Protein AF-A0A971MZY6-F1 (afdb_monomer_lite)

Radius of gyration: 30.43 Å; chains: 1; bounding box: 90×37×95 Å

Sequence (278 aa):
WLHTGDIGRMGRRNSISITGRSKSMIVLSSGKKVFPEELETLLKQGEYIKDSLVFGQETDSGDVIITAKLVLDEERIRERTGNHDGVLNEADISDELALMIDEINRSLPSFKGIRSYFYSFQDMIQTTTMKVRRGMEMDNLKVLYEQSKENWQALRGANIDKLTAAAEESQNSTEAKDNTSGLTAEGSDKKVAKPEKENSILENMRLKELKRARHRYYRELRVINRMRENIEKRRGLLAEDERNLEICEAVLKQRLNKIKQTIEVDGSASPKALLQEN

Structure (mmCIF, N/CA/C/O backbone):
data_AF-A0A971MZY6-F1
#
_entry.id   AF-A0A971MZY6-F1
#
loop_
_atom_site.group_PDB
_atom_site.id
_atom_site.type_symbol
_atom_site.label_atom_id
_atom_site.label_alt_id
_atom_site.label_comp_id
_atom_site.label_asym_id
_atom_site.label_entity_id
_atom_site.label_seq_id
_atom_site.pdbx_PDB_ins_code
_atom_site.Cartn_x
_atom_site.Cartn_y
_atom_site.Cartn_z
_atom_site.occupancy
_atom_site.B_iso_or_equiv
_atom_site.auth_seq_id
_atom_site.auth_comp_id
_atom_site.auth_asym_id
_atom_site.auth_atom_id
_atom_site.pdbx_PDB_model_num
ATOM 1 N N . TRP A 1 1 ? 33.640 5.840 9.637 1.00 76.38 1 TRP A N 1
ATOM 2 C CA . TRP A 1 1 ? 32.413 5.230 9.086 1.00 76.38 1 TRP A CA 1
ATOM 3 C C . TRP A 1 1 ? 31.207 6.018 9.570 1.00 76.38 1 TRP A C 1
ATOM 5 O O . TRP A 1 1 ? 31.156 6.317 10.755 1.00 76.38 1 TRP A O 1
ATOM 15 N N . LEU A 1 2 ? 30.280 6.377 8.675 1.00 86.50 2 LEU A N 1
ATOM 16 C CA . LEU A 1 2 ? 29.018 7.043 9.020 1.00 86.50 2 LEU A CA 1
ATOM 17 C C . LEU A 1 2 ? 27.884 6.014 8.978 1.00 86.50 2 LEU A C 1
ATOM 19 O O . LEU A 1 2 ? 27.645 5.402 7.940 1.00 86.50 2 LEU A O 1
ATOM 23 N N . HIS A 1 3 ? 27.188 5.821 10.095 1.00 87.38 3 HIS A N 1
ATOM 24 C CA . HIS A 1 3 ? 26.113 4.838 10.198 1.00 87.38 3 HIS A CA 1
ATOM 25 C C . HIS A 1 3 ? 24.760 5.470 9.826 1.00 87.38 3 HIS A C 1
ATOM 27 O O . HIS A 1 3 ? 24.034 5.953 10.694 1.00 87.38 3 HIS A O 1
ATOM 33 N N . THR A 1 4 ? 24.410 5.474 8.535 1.00 87.81 4 THR A N 1
ATOM 34 C CA . THR A 1 4 ? 23.187 6.143 8.036 1.00 87.81 4 THR A CA 1
ATOM 35 C C . THR A 1 4 ? 21.892 5.474 8.508 1.00 87.81 4 THR A C 1
ATOM 37 O O . THR A 1 4 ? 20.868 6.137 8.675 1.00 87.81 4 THR A O 1
ATOM 40 N N . GLY A 1 5 ? 21.943 4.164 8.777 1.00 86.75 5 GLY A N 1
ATOM 41 C CA . GLY A 1 5 ? 20.770 3.365 9.138 1.00 86.75 5 GLY A CA 1
ATOM 42 C C . GLY A 1 5 ? 19.865 3.020 7.951 1.00 86.75 5 GLY A C 1
ATOM 43 O O . GLY A 1 5 ? 18.772 2.496 8.168 1.00 86.75 5 GLY A O 1
ATOM 44 N N . ASP A 1 6 ? 20.306 3.289 6.722 1.00 89.31 6 ASP A N 1
ATOM 45 C CA . ASP A 1 6 ? 19.614 2.870 5.504 1.00 89.31 6 ASP A CA 1
ATOM 46 C C . ASP A 1 6 ? 20.043 1.449 5.125 1.00 89.31 6 ASP A C 1
ATOM 48 O O . ASP A 1 6 ? 21.216 1.082 5.220 1.00 89.31 6 ASP A O 1
ATOM 52 N N . ILE A 1 7 ? 19.082 0.633 4.705 1.00 86.25 7 ILE A N 1
ATOM 53 C CA . ILE A 1 7 ? 19.300 -0.753 4.302 1.00 86.25 7 ILE A CA 1
ATOM 54 C C . ILE A 1 7 ? 19.274 -0.802 2.784 1.00 86.25 7 ILE A C 1
ATOM 56 O O . ILE A 1 7 ? 18.261 -0.493 2.156 1.00 86.25 7 ILE A O 1
ATOM 60 N N . GLY A 1 8 ? 20.397 -1.196 2.195 1.00 85.94 8 GLY A N 1
ATOM 61 C CA . GLY A 1 8 ? 20.544 -1.346 0.757 1.00 85.94 8 GLY A CA 1
ATOM 62 C C . GLY A 1 8 ? 20.610 -2.807 0.333 1.00 85.94 8 GLY A C 1
ATOM 63 O O . GLY A 1 8 ? 21.127 -3.662 1.053 1.00 85.94 8 GLY A O 1
ATOM 64 N N . ARG A 1 9 ? 20.138 -3.083 -0.880 1.00 84.88 9 ARG A N 1
ATOM 65 C CA . ARG A 1 9 ? 20.404 -4.329 -1.591 1.00 84.88 9 ARG A CA 1
ATOM 66 C C . ARG A 1 9 ? 21.420 -4.064 -2.691 1.00 84.88 9 ARG A C 1
ATOM 68 O O . ARG A 1 9 ? 21.262 -3.137 -3.484 1.00 84.88 9 ARG A O 1
ATOM 75 N N . MET A 1 10 ? 22.440 -4.911 -2.758 1.00 90.38 10 MET A N 1
ATOM 76 C CA . MET A 1 10 ? 23.400 -4.895 -3.854 1.00 90.38 10 MET A CA 1
ATOM 77 C C . MET A 1 10 ? 22.830 -5.673 -5.043 1.00 90.38 10 MET A C 1
ATOM 79 O O . MET A 1 10 ? 22.473 -6.848 -4.928 1.00 90.38 10 MET A O 1
ATOM 83 N N . GLY A 1 11 ? 22.676 -4.974 -6.162 1.00 87.56 11 GLY A N 1
ATOM 84 C CA . GLY A 1 11 ? 22.184 -5.503 -7.426 1.00 87.56 11 GLY A CA 1
ATOM 85 C C . GLY A 1 11 ? 23.301 -6.032 -8.325 1.00 87.56 11 GLY A C 1
ATOM 86 O O . GLY A 1 11 ? 24.476 -6.087 -7.957 1.00 87.56 11 GLY A O 1
ATOM 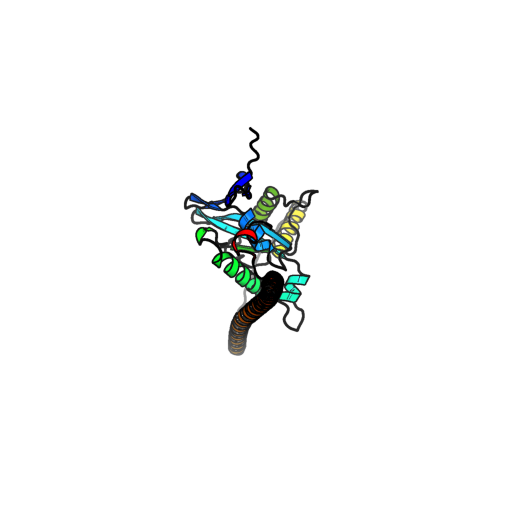87 N N . ARG A 1 12 ? 22.923 -6.417 -9.548 1.00 85.75 12 ARG A N 1
ATOM 88 C CA . ARG A 1 12 ? 23.885 -6.784 -10.596 1.00 85.75 12 ARG A CA 1
ATOM 89 C C . ARG A 1 12 ? 24.636 -5.521 -11.041 1.00 85.75 12 ARG A C 1
ATOM 91 O O . ARG A 1 12 ? 24.028 -4.465 -11.133 1.00 85.75 12 ARG A O 1
ATOM 98 N N . ARG A 1 13 ? 25.934 -5.638 -11.351 1.00 87.12 13 ARG A N 1
ATOM 99 C CA . ARG A 1 13 ? 26.820 -4.513 -11.741 1.00 87.12 13 ARG A CA 1
ATOM 100 C C . ARG A 1 13 ? 27.096 -3.481 -10.630 1.00 87.12 13 ARG A C 1
ATOM 102 O O . ARG A 1 13 ? 27.240 -2.302 -10.923 1.00 87.12 13 ARG A O 1
ATOM 109 N N . ASN A 1 14 ? 27.191 -3.912 -9.369 1.00 87.88 14 ASN A N 1
ATOM 110 C CA . ASN A 1 14 ? 27.537 -3.050 -8.223 1.00 87.88 14 ASN A CA 1
ATOM 111 C C . ASN A 1 14 ? 26.596 -1.846 -8.013 1.00 87.88 14 ASN A C 1
ATOM 113 O O . ASN A 1 14 ? 26.972 -0.864 -7.377 1.00 87.88 14 ASN A O 1
ATOM 117 N N . SER A 1 15 ? 25.357 -1.916 -8.509 1.00 88.56 15 SER A N 1
ATOM 118 C CA . SER A 1 15 ? 24.332 -0.918 -8.203 1.00 88.56 15 SER A CA 1
ATOM 119 C C . SER A 1 15 ? 23.770 -1.160 -6.802 1.00 88.56 15 SER A C 1
ATOM 121 O O . SER A 1 15 ? 23.372 -2.284 -6.487 1.00 88.56 15 SER A O 1
ATOM 123 N N . ILE A 1 16 ? 23.685 -0.120 -5.977 1.00 88.12 16 ILE A N 1
ATOM 124 C CA . ILE A 1 16 ? 23.056 -0.191 -4.654 1.00 88.12 16 ILE A CA 1
ATOM 125 C C . ILE A 1 16 ? 21.666 0.432 -4.748 1.00 88.12 16 ILE A C 1
ATOM 127 O O . ILE A 1 16 ? 21.521 1.573 -5.180 1.00 88.12 16 ILE A O 1
ATOM 131 N N . SER A 1 17 ? 20.649 -0.309 -4.316 1.00 84.50 17 SER A N 1
ATOM 132 C CA . SER A 1 17 ? 19.280 0.196 -4.191 1.00 84.50 17 SER A CA 1
ATOM 133 C C . SER A 1 17 ? 18.898 0.256 -2.721 1.00 84.50 17 SER A C 1
ATOM 135 O O . SER A 1 17 ? 19.055 -0.734 -2.007 1.00 84.50 17 SER A O 1
ATOM 137 N N . ILE A 1 18 ? 18.398 1.402 -2.261 1.00 85.88 18 ILE A N 1
ATOM 138 C CA . ILE A 1 18 ? 17.887 1.559 -0.896 1.00 85.88 18 ILE A CA 1
ATOM 139 C C . ILE A 1 18 ? 16.533 0.849 -0.812 1.00 85.88 18 ILE A C 1
ATOM 141 O O . ILE A 1 18 ? 15.663 1.064 -1.648 1.00 85.88 18 ILE A O 1
ATOM 145 N N . THR A 1 19 ? 16.381 -0.019 0.183 1.00 81.69 19 THR A N 1
ATOM 146 C CA . THR A 1 19 ? 15.199 -0.879 0.380 1.00 81.69 19 THR A CA 1
ATOM 147 C C . THR A 1 19 ? 14.365 -0.506 1.602 1.00 81.69 19 THR A C 1
ATOM 149 O O . THR A 1 19 ? 13.214 -0.911 1.690 1.00 81.69 19 THR A O 1
ATOM 152 N N . GLY A 1 20 ? 14.921 0.269 2.534 1.00 84.06 20 GLY A N 1
ATOM 153 C CA . GLY A 1 20 ? 14.199 0.746 3.711 1.00 84.06 20 GLY A CA 1
ATOM 154 C C . GLY A 1 20 ? 15.142 1.260 4.791 1.00 84.06 20 GLY A C 1
ATOM 155 O O . GLY A 1 20 ? 16.362 1.295 4.600 1.00 84.06 20 GLY A O 1
ATOM 156 N N . ARG A 1 21 ? 14.588 1.649 5.940 1.00 86.44 21 ARG A N 1
ATOM 157 C CA . ARG A 1 21 ? 15.361 2.119 7.099 1.00 86.44 21 ARG A CA 1
ATOM 158 C C . ARG A 1 21 ? 15.360 1.073 8.208 1.00 86.44 21 ARG A C 1
ATOM 160 O O . ARG A 1 21 ? 14.325 0.499 8.534 1.00 86.44 21 ARG A O 1
ATOM 167 N N . SER A 1 22 ? 16.500 0.863 8.864 1.00 84.94 22 SER A N 1
ATOM 168 C CA . SER A 1 22 ? 16.629 -0.158 9.917 1.00 84.94 22 SER A CA 1
ATOM 169 C C . SER A 1 22 ? 15.664 0.037 11.089 1.00 84.94 22 SER A C 1
ATOM 171 O O . SER A 1 22 ? 15.191 -0.942 11.655 1.00 84.94 22 SER A O 1
ATOM 173 N N . LYS A 1 23 ? 15.332 1.292 11.416 1.00 86.25 23 LYS A N 1
ATOM 174 C CA . LYS A 1 23 ? 14.371 1.652 12.473 1.00 86.25 23 LYS A CA 1
ATOM 175 C C . LYS A 1 23 ? 12.905 1.398 12.106 1.00 86.25 23 LYS A C 1
ATOM 177 O O . LYS A 1 23 ? 12.075 1.365 13.003 1.00 86.25 23 LYS A O 1
ATOM 182 N N . SER A 1 24 ? 12.592 1.273 10.820 1.00 87.38 24 SER A N 1
ATOM 183 C CA . SER A 1 24 ? 11.222 1.114 10.314 1.00 87.38 24 SER A CA 1
ATOM 184 C C . SER A 1 24 ? 10.889 -0.339 9.974 1.00 87.38 24 SER A C 1
ATOM 186 O O . SER A 1 24 ? 9.756 -0.653 9.640 1.00 87.38 24 SER A O 1
ATOM 188 N N . MET A 1 25 ? 11.866 -1.238 10.067 1.00 92.19 25 MET A N 1
ATOM 189 C CA . MET A 1 25 ? 11.707 -2.654 9.766 1.00 92.19 25 MET A CA 1
ATOM 190 C C . MET A 1 25 ? 10.699 -3.332 10.705 1.00 92.19 25 MET A C 1
ATOM 192 O O . MET A 1 25 ? 10.837 -3.276 11.925 1.00 92.19 25 MET A O 1
ATOM 196 N N . ILE A 1 26 ? 9.750 -4.057 10.121 1.00 94.38 26 ILE A N 1
ATOM 197 C CA . ILE A 1 26 ? 8.806 -4.918 10.831 1.00 94.38 26 ILE A CA 1
ATOM 198 C C . ILE A 1 26 ? 9.441 -6.301 10.992 1.00 94.38 26 ILE A C 1
ATOM 200 O O . ILE A 1 26 ? 9.936 -6.889 10.023 1.00 94.38 26 ILE A O 1
ATOM 204 N N . VAL A 1 27 ? 9.406 -6.834 12.211 1.00 94.06 27 VAL A N 1
ATOM 205 C CA . VAL A 1 27 ? 9.802 -8.214 12.506 1.00 94.06 27 VAL A CA 1
ATOM 206 C C . VAL A 1 27 ? 8.536 -9.016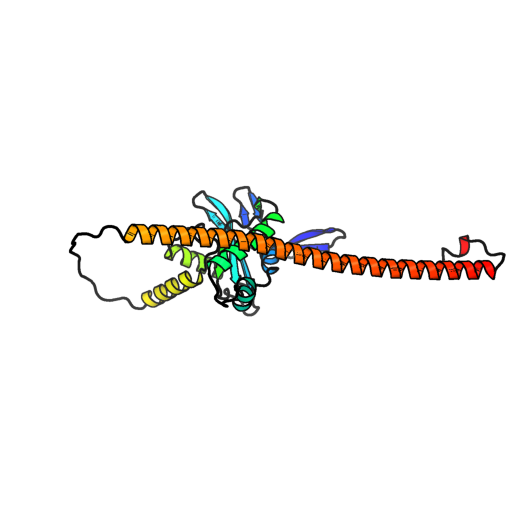 12.763 1.00 94.06 27 VAL A C 1
ATOM 208 O O . VAL A 1 27 ? 7.803 -8.739 13.705 1.00 94.06 27 VAL A O 1
ATOM 211 N N . LEU A 1 28 ? 8.263 -9.987 11.895 1.00 94.44 28 LEU A N 1
ATOM 212 C CA . LEU A 1 28 ? 7.134 -10.898 12.064 1.00 94.44 28 LEU A CA 1
ATOM 213 C C . LEU A 1 28 ? 7.432 -11.898 13.182 1.00 94.44 28 LEU A C 1
ATOM 215 O O . LEU A 1 28 ? 8.598 -12.221 13.417 1.00 94.44 28 LEU A O 1
ATOM 219 N N . SER A 1 29 ? 6.398 -12.496 13.775 1.00 91.69 29 SER A N 1
ATOM 220 C CA . SER A 1 29 ? 6.546 -13.540 14.806 1.00 91.69 29 SER A CA 1
ATOM 221 C C . SER A 1 29 ? 7.344 -14.758 14.319 1.00 91.69 29 SER A C 1
ATOM 223 O O . SER A 1 29 ? 7.986 -15.450 15.099 1.00 91.69 29 SER A O 1
ATOM 225 N N . SER A 1 30 ? 7.420 -14.967 12.999 1.00 89.56 30 SER A N 1
ATOM 226 C CA . SER A 1 30 ? 8.288 -15.974 12.376 1.00 89.56 30 SER A CA 1
ATOM 227 C C . SER A 1 30 ? 9.779 -15.581 12.299 1.00 89.56 30 SER A C 1
ATOM 229 O O . SER A 1 30 ? 10.546 -16.264 11.621 1.00 89.56 30 SER A O 1
ATOM 231 N N . GLY A 1 31 ? 10.181 -14.419 12.825 1.00 91.56 31 GLY A N 1
ATOM 232 C CA . GLY A 1 31 ? 11.527 -13.839 12.704 1.00 91.56 31 GLY A CA 1
ATOM 233 C C . GLY A 1 31 ? 11.865 -13.243 11.329 1.00 91.56 31 GLY A C 1
ATOM 234 O O . GLY A 1 31 ? 12.987 -12.782 11.104 1.00 91.56 31 GLY A O 1
ATOM 235 N N . LYS A 1 32 ? 10.916 -13.242 10.383 1.00 93.31 32 LYS A N 1
ATOM 236 C CA . LYS A 1 32 ? 11.121 -12.668 9.045 1.00 93.31 32 LYS A CA 1
ATOM 237 C C . LYS A 1 32 ? 11.024 -11.147 9.096 1.00 93.31 32 LYS A C 1
ATOM 239 O O . LYS A 1 32 ? 10.219 -10.589 9.834 1.00 93.31 32 LYS A O 1
ATOM 244 N N . LYS A 1 33 ? 11.840 -10.491 8.273 1.00 93.06 33 LYS A N 1
ATOM 245 C CA . LYS A 1 33 ? 11.946 -9.032 8.200 1.00 93.06 33 LYS A CA 1
ATOM 246 C C . LYS A 1 33 ? 11.169 -8.502 7.005 1.00 93.06 33 LYS A C 1
ATOM 248 O O . LYS A 1 33 ? 11.310 -9.022 5.894 1.00 93.06 33 LYS A O 1
ATOM 253 N N . VAL A 1 34 ? 10.383 -7.462 7.239 1.00 94.06 34 VAL A N 1
ATOM 254 C CA . VAL A 1 34 ? 9.598 -6.764 6.221 1.00 94.06 34 VAL A CA 1
ATOM 255 C C . VAL A 1 34 ? 9.921 -5.279 6.309 1.00 94.06 34 VAL A C 1
ATOM 257 O O . VAL A 1 34 ? 9.955 -4.714 7.399 1.00 94.06 34 VAL A O 1
ATOM 260 N N . PHE A 1 35 ? 10.194 -4.658 5.166 1.00 94.06 35 PHE A N 1
ATOM 261 C CA . PHE A 1 35 ? 10.494 -3.232 5.076 1.00 94.06 35 PHE A CA 1
ATOM 262 C C . PHE A 1 35 ? 9.246 -2.509 4.562 1.00 94.06 35 PHE A C 1
ATOM 264 O O . PHE A 1 35 ? 8.851 -2.763 3.421 1.00 94.06 35 PHE A O 1
ATOM 271 N N . PRO A 1 36 ? 8.595 -1.665 5.382 1.00 94.19 36 PRO A N 1
ATOM 272 C CA . PRO A 1 36 ? 7.404 -0.922 4.980 1.00 94.19 36 PRO A CA 1
ATOM 273 C C . PRO A 1 36 ? 7.577 -0.144 3.685 1.00 94.19 36 PRO A C 1
ATOM 275 O O . PRO A 1 36 ? 6.689 -0.164 2.844 1.00 94.19 36 PRO A O 1
ATOM 278 N N . GLU A 1 37 ? 8.739 0.477 3.489 1.00 91.88 37 GLU A N 1
ATOM 279 C CA . GLU A 1 37 ? 8.996 1.369 2.360 1.00 91.88 37 GLU A CA 1
ATOM 280 C C . GLU A 1 37 ? 8.899 0.647 1.004 1.00 91.88 37 GLU A C 1
ATOM 282 O O . GLU A 1 37 ? 8.475 1.235 0.009 1.00 91.88 37 GLU A O 1
ATOM 287 N N . GLU A 1 38 ? 9.240 -0.646 0.962 1.00 91.62 38 GLU A N 1
ATOM 288 C CA . GLU A 1 38 ? 9.068 -1.496 -0.223 1.00 91.62 38 GLU A CA 1
ATOM 289 C C . GLU A 1 38 ? 7.580 -1.663 -0.566 1.00 91.62 38 GLU A C 1
ATOM 291 O O . GLU A 1 38 ? 7.192 -1.541 -1.726 1.00 91.62 38 GLU A O 1
ATOM 296 N N . LEU A 1 39 ? 6.741 -1.895 0.446 1.00 94.75 39 LEU A N 1
ATOM 297 C CA . LEU A 1 39 ? 5.298 -2.067 0.286 1.00 94.75 39 LEU A CA 1
ATOM 298 C C . LEU A 1 39 ? 4.600 -0.737 -0.025 1.00 94.75 39 LEU A C 1
ATOM 300 O O . LEU A 1 39 ? 3.761 -0.692 -0.918 1.00 94.75 39 LEU A O 1
ATOM 304 N N . GLU A 1 40 ? 4.990 0.349 0.643 1.00 95.06 40 GLU A N 1
ATOM 305 C CA . GLU A 1 40 ? 4.505 1.712 0.378 1.00 95.06 40 GLU A CA 1
ATOM 306 C C . GLU A 1 40 ? 4.793 2.134 -1.069 1.00 95.06 40 GLU A C 1
ATOM 308 O O . GLU A 1 40 ? 3.937 2.717 -1.734 1.00 95.06 40 GLU A O 1
ATOM 313 N N . THR A 1 41 ? 5.971 1.782 -1.597 1.00 92.75 41 THR A N 1
ATOM 314 C CA . THR A 1 41 ? 6.329 2.055 -2.998 1.00 92.75 41 THR A CA 1
ATOM 315 C C . THR A 1 41 ? 5.416 1.310 -3.971 1.00 92.75 41 THR A C 1
ATOM 317 O O . THR A 1 41 ? 5.003 1.890 -4.972 1.00 92.75 41 THR A O 1
ATOM 320 N N . LEU A 1 42 ? 5.076 0.048 -3.683 1.00 93.56 42 LEU A N 1
ATOM 321 C CA . LEU A 1 42 ? 4.145 -0.736 -4.502 1.00 93.56 42 LEU A CA 1
ATOM 322 C C . LEU A 1 42 ? 2.717 -0.188 -4.418 1.00 93.56 42 LEU A C 1
ATOM 324 O O . LEU A 1 42 ? 2.051 -0.061 -5.439 1.00 93.56 42 LEU A O 1
ATOM 328 N N . LEU A 1 43 ? 2.261 0.192 -3.223 1.00 95.31 43 LEU A N 1
ATOM 329 C CA . LEU A 1 43 ? 0.949 0.812 -3.022 1.00 95.31 43 LEU A CA 1
ATOM 330 C C . LEU A 1 43 ? 0.825 2.130 -3.792 1.00 95.31 43 LEU A C 1
ATOM 332 O O . LEU A 1 43 ? -0.195 2.379 -4.428 1.00 95.31 43 LEU A O 1
ATOM 336 N N . LYS A 1 44 ? 1.885 2.944 -3.802 1.00 92.81 44 LYS A N 1
ATOM 337 C CA . LYS A 1 44 ? 1.925 4.241 -4.495 1.00 92.81 44 LYS A CA 1
ATOM 338 C C . LYS A 1 44 ? 1.910 4.137 -6.026 1.00 92.81 44 LYS A C 1
ATOM 340 O O . LYS A 1 44 ? 1.748 5.147 -6.699 1.00 92.81 44 LYS A O 1
ATOM 345 N N . GLN A 1 45 ? 2.050 2.935 -6.592 1.00 90.50 45 GLN A N 1
ATOM 346 C CA . GLN A 1 45 ? 1.799 2.699 -8.021 1.00 90.50 45 GLN A CA 1
ATOM 347 C C . GLN A 1 45 ? 0.301 2.723 -8.359 1.00 90.50 45 GLN A C 1
ATOM 349 O O . GLN A 1 45 ? -0.064 2.817 -9.529 1.00 90.50 45 GLN A O 1
ATOM 354 N N . GLY A 1 46 ? -0.567 2.634 -7.349 1.00 88.62 46 GLY A N 1
ATOM 355 C CA . GLY A 1 46 ? -1.997 2.831 -7.494 1.00 88.62 46 GLY A CA 1
ATOM 356 C C . GLY A 1 46 ? -2.347 4.265 -7.862 1.00 88.62 46 GLY A C 1
ATOM 357 O O . GLY A 1 46 ? -2.066 5.175 -7.093 1.00 88.62 46 GLY A O 1
ATOM 358 N N . GLU A 1 47 ? -3.023 4.459 -8.992 1.00 88.31 47 GLU A N 1
ATOM 359 C CA . GLU A 1 47 ? -3.344 5.793 -9.530 1.00 88.31 47 GLU A CA 1
ATOM 360 C C . GLU A 1 47 ? -4.142 6.670 -8.554 1.00 88.31 47 GLU A C 1
ATOM 362 O O . GLU A 1 47 ? -3.977 7.884 -8.535 1.00 88.31 47 GLU A O 1
ATOM 367 N N . TYR A 1 48 ? -4.979 6.059 -7.716 1.00 92.25 48 TYR A N 1
ATOM 368 C CA . TYR A 1 48 ? -5.825 6.742 -6.737 1.00 92.25 48 TYR A CA 1
ATOM 369 C C . TYR A 1 48 ? -5.234 6.773 -5.313 1.00 92.25 48 TYR A C 1
ATOM 371 O O . TYR A 1 48 ? -5.903 7.233 -4.389 1.00 92.25 48 TYR A O 1
ATOM 379 N N . ILE A 1 49 ? -4.010 6.274 -5.104 1.00 95.06 49 ILE A N 1
ATOM 380 C CA . ILE A 1 49 ? -3.324 6.309 -3.803 1.00 95.06 49 ILE A CA 1
ATOM 381 C C . ILE A 1 49 ? -2.489 7.588 -3.722 1.00 95.06 49 ILE A C 1
ATOM 383 O O . ILE A 1 49 ? -1.470 7.721 -4.400 1.00 95.06 49 ILE A O 1
ATOM 387 N N . LYS A 1 50 ? -2.894 8.523 -2.860 1.00 93.81 50 LYS A N 1
ATOM 388 C CA . LYS A 1 50 ? -2.153 9.765 -2.606 1.00 93.81 50 LYS A CA 1
ATOM 389 C C . LYS A 1 50 ? -0.914 9.493 -1.756 1.00 93.81 50 LYS A C 1
ATOM 391 O O . LYS A 1 50 ? 0.202 9.847 -2.138 1.00 93.81 50 LYS A O 1
ATOM 396 N N . ASP A 1 51 ? -1.105 8.798 -0.639 1.00 94.12 51 ASP A N 1
ATOM 397 C CA . ASP A 1 51 ? -0.036 8.339 0.243 1.00 94.12 51 ASP A CA 1
ATOM 398 C C . ASP A 1 51 ? -0.410 7.024 0.936 1.00 94.12 51 ASP A C 1
ATOM 400 O O . ASP A 1 51 ? -1.567 6.605 0.963 1.00 94.12 51 ASP A O 1
ATOM 404 N N . SER A 1 52 ? 0.590 6.348 1.500 1.00 95.94 52 SER A N 1
ATOM 405 C CA . SER A 1 52 ? 0.389 5.130 2.282 1.00 95.94 52 SER A CA 1
ATOM 406 C C . SER A 1 52 ? 1.353 5.064 3.460 1.00 95.94 52 SER A C 1
ATOM 408 O O . SER A 1 52 ? 2.455 5.613 3.404 1.00 95.94 52 SER A O 1
ATOM 410 N N . LEU A 1 53 ? 0.920 4.398 4.527 1.00 95.44 53 LEU A N 1
ATOM 411 C CA . LEU A 1 53 ? 1.739 4.066 5.686 1.00 95.44 53 LEU A CA 1
ATOM 412 C C . LEU A 1 53 ? 1.579 2.582 5.986 1.00 95.44 53 LEU A C 1
ATOM 414 O O . LEU A 1 53 ? 0.470 2.122 6.268 1.00 95.44 53 LEU A O 1
ATOM 418 N N . VAL A 1 54 ? 2.685 1.846 5.951 1.00 96.06 54 VAL A N 1
ATOM 419 C CA . VAL A 1 54 ? 2.703 0.411 6.247 1.00 96.06 54 VAL A CA 1
ATOM 420 C C . VAL A 1 54 ? 3.361 0.163 7.600 1.00 96.06 54 VAL A C 1
ATOM 422 O O . VAL A 1 54 ? 4.408 0.723 7.922 1.00 96.06 54 VAL A O 1
ATOM 425 N N . PHE A 1 55 ? 2.749 -0.693 8.411 1.00 94.31 55 PHE A N 1
ATOM 426 C CA . PHE A 1 55 ? 3.212 -0.985 9.763 1.00 94.31 55 PHE A CA 1
ATOM 427 C C . PHE A 1 55 ? 2.869 -2.413 10.193 1.00 94.31 55 PHE A C 1
ATOM 429 O O . PHE A 1 55 ? 2.031 -3.092 9.595 1.00 94.31 55 PHE A O 1
ATOM 436 N N . GLY A 1 56 ? 3.577 -2.891 11.216 1.00 93.88 56 GLY A N 1
ATOM 437 C CA . GLY A 1 56 ? 3.287 -4.163 11.865 1.00 93.88 56 GLY A CA 1
ATOM 438 C C . GLY A 1 56 ? 2.259 -3.946 12.964 1.00 93.88 56 GLY A C 1
ATOM 439 O O . GLY A 1 56 ? 2.469 -3.096 13.825 1.00 93.88 56 GLY A O 1
ATOM 440 N N . GLN A 1 57 ? 1.173 -4.709 12.928 1.00 90.81 57 GLN A N 1
ATOM 441 C CA . GLN A 1 57 ? 0.139 -4.703 13.955 1.00 90.81 57 GLN A CA 1
ATOM 442 C C . GLN A 1 57 ? 0.180 -6.026 14.712 1.00 90.81 57 GLN A C 1
ATOM 444 O O . GLN A 1 57 ? 0.127 -7.092 14.096 1.00 90.81 57 GLN A O 1
ATOM 449 N N . GLU A 1 58 ? 0.261 -5.954 16.036 1.00 89.56 58 GLU A N 1
ATOM 450 C CA . GLU A 1 58 ? 0.099 -7.126 16.889 1.00 89.56 58 GLU A CA 1
ATOM 451 C C . GLU A 1 58 ? -1.376 -7.528 16.948 1.00 89.56 58 GLU A C 1
ATOM 453 O O . GLU A 1 58 ? -2.279 -6.694 17.060 1.00 89.56 58 GLU A O 1
ATOM 458 N N . THR A 1 59 ? -1.606 -8.826 16.817 1.00 86.50 59 THR A N 1
ATOM 459 C CA . THR A 1 59 ? -2.910 -9.471 16.936 1.00 86.50 59 THR A CA 1
ATOM 460 C C . THR A 1 59 ? -3.121 -9.957 18.368 1.00 86.50 59 THR A C 1
ATOM 462 O O . THR A 1 59 ? -2.152 -10.191 19.087 1.00 86.50 59 THR A O 1
ATOM 465 N N . ASP A 1 60 ? -4.368 -10.230 18.756 1.00 83.81 60 ASP A N 1
ATOM 466 C CA . ASP A 1 60 ? -4.690 -10.798 20.079 1.00 83.81 60 ASP A CA 1
ATOM 467 C C . ASP A 1 60 ? -3.980 -12.141 20.344 1.00 83.81 60 ASP A C 1
ATOM 469 O O . ASP A 1 60 ? -3.802 -12.552 21.487 1.00 83.81 60 ASP A O 1
ATOM 473 N N . SER A 1 61 ? -3.559 -12.836 19.282 1.00 83.62 61 SER A N 1
ATOM 474 C CA . SER A 1 61 ? -2.807 -14.096 19.352 1.00 83.62 61 SER A CA 1
ATOM 475 C C . SER A 1 61 ? -1.293 -13.904 19.530 1.00 83.62 61 SER A C 1
ATOM 477 O O . SER A 1 61 ? -0.564 -14.889 19.592 1.00 83.62 61 SER A O 1
ATOM 479 N N . GLY A 1 62 ? -0.799 -12.661 19.586 1.00 84.81 62 GLY A N 1
ATOM 480 C CA . GLY A 1 62 ? 0.632 -12.336 19.646 1.00 84.81 62 GLY A CA 1
ATOM 481 C C . GLY A 1 62 ? 1.355 -12.414 18.294 1.00 84.81 62 GLY A C 1
ATOM 482 O O . GLY A 1 62 ? 2.572 -12.235 18.219 1.00 84.81 62 GLY A O 1
ATOM 483 N N . ASP A 1 63 ? 0.626 -12.673 17.205 1.00 89.75 63 ASP A N 1
ATOM 484 C CA . ASP A 1 63 ? 1.181 -12.581 15.856 1.00 89.75 63 ASP A CA 1
ATOM 485 C C . ASP A 1 63 ? 1.327 -11.124 15.414 1.00 89.75 63 ASP A C 1
ATOM 487 O O . ASP A 1 63 ? 0.484 -10.294 15.742 1.00 89.75 63 ASP A O 1
ATOM 491 N N . VAL A 1 64 ? 2.357 -10.818 14.623 1.00 92.75 64 VAL A N 1
ATOM 492 C CA . VAL A 1 64 ? 2.505 -9.524 13.939 1.00 92.75 64 VAL A CA 1
ATOM 493 C C . VAL A 1 64 ? 2.084 -9.674 12.484 1.00 92.75 64 VAL A C 1
ATOM 495 O O . VAL A 1 64 ? 2.678 -10.453 11.732 1.00 92.75 64 VAL A O 1
ATOM 498 N N . ILE A 1 65 ? 1.093 -8.895 12.063 1.00 92.81 65 ILE A N 1
ATOM 499 C CA . ILE A 1 65 ? 0.600 -8.862 10.685 1.00 92.81 65 ILE A CA 1
ATOM 500 C C . ILE A 1 65 ? 0.861 -7.504 10.036 1.00 92.81 65 ILE A C 1
ATOM 502 O O . ILE A 1 65 ? 0.946 -6.471 10.696 1.00 92.81 65 ILE A O 1
ATOM 506 N N . ILE A 1 66 ? 0.988 -7.505 8.713 1.00 95.62 66 ILE A N 1
ATOM 507 C CA . ILE A 1 66 ? 1.263 -6.292 7.943 1.00 95.62 66 ILE A CA 1
ATOM 508 C C . ILE A 1 66 ? -0.051 -5.558 7.684 1.00 95.62 66 ILE A C 1
ATOM 510 O O . ILE A 1 66 ? -0.970 -6.127 7.080 1.00 95.62 66 ILE A O 1
ATOM 514 N N . THR A 1 67 ? -0.100 -4.298 8.110 1.00 94.75 67 THR A N 1
ATOM 515 C CA . THR A 1 67 ? -1.258 -3.410 7.991 1.00 94.75 67 THR A CA 1
ATOM 516 C C . THR A 1 67 ? -0.899 -2.152 7.208 1.00 94.75 67 THR A C 1
ATOM 518 O O . THR A 1 67 ? 0.216 -1.645 7.339 1.00 94.75 67 THR A O 1
ATOM 521 N N . ALA A 1 68 ? -1.828 -1.650 6.393 1.00 96.00 68 ALA A N 1
ATOM 522 C CA . ALA A 1 68 ? -1.646 -0.421 5.622 1.00 96.00 68 ALA A CA 1
ATOM 523 C C . ALA A 1 68 ? -2.756 0.611 5.889 1.00 96.00 68 ALA A C 1
ATOM 525 O O . ALA A 1 68 ? -3.937 0.309 5.723 1.00 96.00 68 ALA A O 1
ATOM 526 N N . LYS A 1 69 ? -2.372 1.848 6.222 1.00 95.19 69 LYS A N 1
ATOM 527 C CA . LYS A 1 69 ? -3.239 3.028 6.089 1.00 95.19 69 LYS A CA 1
ATOM 528 C C . LYS A 1 69 ? -3.054 3.601 4.688 1.00 95.19 69 LYS A C 1
ATOM 530 O O . LYS A 1 69 ? -1.920 3.862 4.285 1.00 95.19 69 LYS A O 1
ATOM 535 N N . LEU A 1 70 ? -4.148 3.815 3.968 1.00 96.50 70 LEU A N 1
ATOM 536 C CA . LEU A 1 70 ? -4.145 4.400 2.628 1.00 96.50 70 LEU A CA 1
ATOM 537 C C . LEU A 1 70 ? -4.818 5.772 2.653 1.00 96.50 70 LEU A C 1
ATOM 539 O O . LEU A 1 70 ? -5.919 5.906 3.179 1.00 96.50 70 LEU A O 1
ATOM 543 N N . VAL A 1 71 ? -4.173 6.775 2.066 1.00 96.06 71 VAL A N 1
ATOM 544 C CA . VAL A 1 71 ? -4.803 8.064 1.769 1.00 96.06 71 VAL A CA 1
ATOM 545 C C . VAL A 1 71 ? -5.218 8.039 0.309 1.00 96.06 71 VAL A C 1
ATOM 547 O O . VAL A 1 71 ? -4.369 7.850 -0.567 1.00 96.06 71 VAL A O 1
ATOM 550 N N . LEU A 1 72 ? -6.513 8.181 0.044 1.00 95.00 72 LEU A N 1
ATOM 551 C CA . LEU A 1 72 ? -7.052 8.135 -1.313 1.00 95.00 72 LEU A CA 1
ATOM 552 C C . LEU A 1 72 ? -7.234 9.538 -1.877 1.00 95.00 72 LEU A C 1
ATOM 554 O O . LEU A 1 72 ? -7.622 10.465 -1.171 1.00 95.00 72 LEU A O 1
ATOM 558 N N . ASP A 1 73 ? -7.004 9.663 -3.177 1.00 93.69 73 ASP A N 1
ATOM 559 C CA . ASP A 1 73 ? -7.469 10.808 -3.947 1.00 93.69 73 ASP A CA 1
ATOM 560 C C . ASP A 1 73 ? -8.947 10.587 -4.303 1.00 93.69 73 ASP A C 1
ATOM 562 O O . ASP A 1 73 ? -9.285 9.648 -5.032 1.00 93.69 73 ASP A O 1
ATOM 566 N N . GLU A 1 74 ? -9.828 11.416 -3.735 1.00 90.00 74 GLU A N 1
ATOM 567 C CA . GLU A 1 74 ? -11.280 11.270 -3.864 1.00 90.00 74 GLU A CA 1
ATOM 568 C C . GLU A 1 74 ? -11.756 11.377 -5.320 1.00 90.00 74 GLU A C 1
ATOM 570 O O . GLU A 1 74 ? -12.653 10.641 -5.737 1.00 90.00 74 GLU A O 1
ATOM 575 N N . GLU A 1 75 ? -11.142 12.255 -6.112 1.00 87.75 75 GLU A N 1
ATOM 576 C CA . GLU A 1 75 ? -11.497 12.451 -7.516 1.00 87.75 75 GLU A CA 1
ATOM 577 C C . GLU A 1 75 ? -11.095 11.222 -8.336 1.00 87.75 75 GLU A C 1
ATOM 579 O O . GLU A 1 75 ? -11.931 10.620 -9.015 1.00 87.75 75 GLU A O 1
ATOM 584 N N . ARG A 1 76 ? -9.854 10.749 -8.177 1.00 89.12 76 ARG A N 1
ATOM 585 C CA . ARG A 1 76 ? -9.363 9.580 -8.925 1.00 89.12 76 ARG A CA 1
ATOM 586 C C . ARG A 1 76 ? -10.072 8.286 -8.553 1.00 89.12 76 ARG A C 1
ATOM 588 O O . ARG A 1 76 ? -10.361 7.468 -9.428 1.00 89.12 76 ARG A O 1
ATOM 595 N N . ILE A 1 77 ? -10.368 8.062 -7.269 1.00 88.19 77 ILE A N 1
ATOM 596 C CA . ILE A 1 77 ? -11.120 6.862 -6.881 1.00 88.19 77 ILE A CA 1
ATOM 597 C C . ILE A 1 77 ? -12.564 6.935 -7.389 1.00 88.19 77 ILE A C 1
ATOM 599 O O . ILE A 1 77 ? -13.135 5.897 -7.726 1.00 88.19 77 ILE A O 1
ATOM 603 N N . ARG A 1 78 ? -13.145 8.136 -7.520 1.00 85.50 78 ARG A N 1
ATOM 604 C CA . ARG A 1 78 ? -14.472 8.339 -8.117 1.00 85.50 78 ARG A CA 1
ATOM 605 C C . ARG A 1 78 ? -14.482 8.031 -9.600 1.00 85.50 78 ARG A C 1
ATOM 607 O O . ARG A 1 78 ? -15.378 7.327 -10.040 1.00 85.50 78 ARG A O 1
ATOM 614 N N . GLU A 1 79 ? -13.481 8.469 -10.351 1.00 83.25 79 GLU A N 1
ATOM 615 C CA . GLU A 1 79 ? -13.335 8.096 -11.764 1.00 83.25 79 GLU A CA 1
ATOM 616 C C . GLU A 1 79 ? -13.159 6.581 -11.939 1.00 83.25 79 GLU A C 1
ATOM 618 O O . GLU A 1 79 ? -13.687 5.985 -12.877 1.00 83.25 79 GLU A O 1
ATOM 623 N N . ARG A 1 80 ? -12.451 5.938 -11.003 1.00 80.12 80 ARG A N 1
ATOM 624 C CA . ARG A 1 80 ? -12.170 4.498 -11.041 1.00 80.12 80 ARG A CA 1
ATOM 625 C C . ARG A 1 80 ? -13.367 3.624 -10.662 1.00 80.12 80 ARG A C 1
ATOM 627 O O . ARG A 1 80 ? -13.559 2.562 -11.252 1.00 80.12 80 ARG A O 1
ATOM 634 N N . THR A 1 81 ? -14.110 4.018 -9.628 1.00 76.00 81 THR A N 1
ATOM 635 C CA . THR A 1 81 ? -15.178 3.205 -9.006 1.00 76.00 81 THR A CA 1
ATOM 636 C C . THR A 1 81 ? -16.583 3.685 -9.342 1.00 76.00 81 THR A C 1
ATOM 638 O O . THR A 1 81 ? -17.538 2.919 -9.201 1.00 76.00 81 THR A O 1
ATOM 641 N N . GLY A 1 82 ? -16.719 4.931 -9.792 1.00 64.69 82 GLY A N 1
ATOM 642 C CA . GLY A 1 82 ? -17.980 5.550 -10.153 1.00 64.69 82 GLY A CA 1
ATOM 643 C C . GLY A 1 82 ? -18.628 4.810 -11.310 1.00 64.69 82 GLY A C 1
ATOM 644 O O . GLY A 1 82 ? -18.278 4.991 -12.473 1.00 64.69 82 GLY A O 1
ATOM 645 N N . ASN A 1 83 ? -19.626 3.989 -10.989 1.00 55.38 83 ASN A N 1
ATOM 646 C CA . ASN A 1 83 ? -20.646 3.620 -11.961 1.00 55.38 83 ASN A CA 1
ATOM 647 C C . ASN A 1 83 ? -21.383 4.892 -12.425 1.00 55.38 83 ASN A C 1
ATOM 649 O O . ASN A 1 83 ? -21.316 5.922 -11.755 1.00 55.38 83 ASN A O 1
ATOM 653 N N . HIS A 1 84 ? -22.093 4.786 -13.553 1.00 46.78 84 HIS A N 1
ATOM 654 C CA . HIS A 1 84 ? -22.763 5.833 -14.352 1.00 46.78 84 HIS A CA 1
ATOM 655 C C . HIS A 1 84 ? -23.498 6.991 -13.628 1.00 46.78 84 HIS A C 1
ATOM 657 O O . HIS A 1 84 ? -23.837 7.974 -14.282 1.00 46.78 84 HIS A O 1
ATOM 663 N N . ASP A 1 85 ? -23.700 6.917 -12.313 1.00 55.28 85 ASP A N 1
ATOM 664 C CA . ASP A 1 85 ? -24.449 7.870 -11.492 1.00 55.28 85 ASP A CA 1
ATOM 665 C C . ASP A 1 85 ? -23.538 8.856 -10.719 1.00 55.28 85 ASP A C 1
ATOM 667 O O . ASP A 1 85 ? -24.033 9.777 -10.072 1.00 55.28 85 ASP A O 1
ATOM 671 N N . GLY A 1 86 ? -22.209 8.671 -10.747 1.00 57.47 86 GLY A N 1
ATOM 672 C CA . GLY A 1 86 ? -21.229 9.600 -10.153 1.00 57.47 86 GLY A CA 1
ATOM 673 C C . GLY A 1 86 ? -21.112 9.571 -8.620 1.00 57.47 86 GLY A C 1
ATOM 674 O O . GLY A 1 86 ? -20.384 10.382 -8.046 1.00 57.47 86 GLY A O 1
ATOM 675 N N . VAL A 1 87 ? -21.800 8.644 -7.946 1.00 62.41 87 VAL A N 1
ATOM 676 C CA . VAL A 1 87 ? -21.797 8.520 -6.479 1.00 62.41 87 VAL A CA 1
ATOM 677 C C . VAL A 1 87 ? -20.685 7.579 -6.011 1.00 62.41 87 VAL A C 1
ATOM 679 O O . VAL A 1 87 ? -20.629 6.419 -6.420 1.00 62.41 87 VAL A O 1
ATOM 682 N N . LEU A 1 88 ? -19.836 8.061 -5.101 1.00 71.38 88 LEU A N 1
ATOM 683 C CA . LEU A 1 88 ? -18.868 7.234 -4.379 1.00 71.38 88 LEU A CA 1
ATOM 684 C C . LEU A 1 88 ? -19.575 6.365 -3.341 1.00 71.38 88 LEU A C 1
ATOM 686 O O . LEU A 1 88 ? -20.279 6.864 -2.465 1.00 71.38 88 LEU A O 1
ATOM 690 N N . ASN A 1 89 ? -19.349 5.058 -3.416 1.00 82.50 89 ASN A N 1
ATOM 691 C CA . ASN A 1 89 ? -19.878 4.093 -2.464 1.00 82.50 89 ASN A CA 1
ATOM 692 C C . ASN A 1 89 ? -18.724 3.356 -1.779 1.00 82.50 89 ASN A C 1
ATOM 694 O O . ASN A 1 89 ? -17.848 2.802 -2.442 1.00 82.50 89 ASN A O 1
ATOM 698 N N . GLU A 1 90 ? -18.756 3.302 -0.447 1.00 85.50 90 GLU A N 1
ATOM 699 C CA . GLU A 1 90 ? -17.713 2.673 0.374 1.00 85.50 90 GLU A CA 1
ATOM 700 C C . GLU A 1 90 ? -17.490 1.200 0.023 1.00 85.50 90 GLU A C 1
ATOM 702 O O . GLU A 1 90 ? -16.355 0.733 0.086 1.00 85.50 90 GLU A O 1
ATOM 707 N N . ALA A 1 91 ? -18.539 0.479 -0.391 1.00 83.75 91 ALA A N 1
ATOM 708 C CA . ALA A 1 91 ? -18.397 -0.906 -0.835 1.00 83.75 91 ALA A CA 1
ATOM 709 C C . ALA A 1 91 ? -17.528 -0.998 -2.099 1.00 83.75 91 ALA A C 1
ATOM 711 O O . ALA A 1 91 ? -16.556 -1.744 -2.122 1.00 83.75 91 ALA A O 1
ATOM 712 N N . ASP A 1 92 ? -17.814 -0.176 -3.113 1.00 84.31 92 ASP A N 1
ATOM 713 C CA . ASP A 1 92 ? -17.085 -0.209 -4.382 1.00 84.31 92 ASP A CA 1
ATOM 714 C C . ASP A 1 92 ? -15.608 0.192 -4.204 1.00 84.31 92 ASP A C 1
ATOM 716 O O . ASP A 1 92 ? -14.732 -0.415 -4.831 1.00 84.31 92 ASP A O 1
ATOM 720 N N . ILE A 1 93 ? -15.327 1.135 -3.291 1.00 89.25 93 ILE A N 1
ATOM 721 C CA . ILE A 1 93 ? -13.965 1.490 -2.857 1.00 89.25 93 ILE A CA 1
ATOM 722 C C . ILE A 1 93 ? -13.293 0.297 -2.175 1.00 89.25 93 ILE A C 1
ATOM 724 O O . ILE A 1 93 ? -12.188 -0.084 -2.555 1.00 89.25 93 ILE A O 1
ATOM 728 N N . SER A 1 94 ? -13.956 -0.314 -1.189 1.00 89.69 94 SER A N 1
ATOM 729 C CA . SER A 1 94 ? -13.427 -1.464 -0.446 1.00 89.69 94 SER A CA 1
ATOM 730 C C . SER A 1 94 ? -13.026 -2.607 -1.381 1.00 89.69 94 SER A C 1
ATOM 732 O O . SER A 1 94 ? -11.950 -3.194 -1.237 1.00 89.69 94 SER A O 1
ATOM 734 N N . ASP A 1 95 ? -13.848 -2.865 -2.397 1.00 86.00 95 ASP A N 1
ATOM 735 C CA . ASP A 1 95 ? -13.606 -3.909 -3.384 1.00 86.00 95 ASP A CA 1
ATOM 736 C C . ASP A 1 95 ? -12.482 -3.555 -4.370 1.00 86.00 95 ASP A C 1
ATOM 738 O O . ASP A 1 95 ? -11.693 -4.429 -4.738 1.00 86.00 95 ASP A O 1
ATOM 742 N N . GLU A 1 96 ? -12.361 -2.288 -4.783 1.00 87.50 96 GLU A N 1
ATOM 743 C CA . GLU A 1 96 ? -11.232 -1.830 -5.611 1.00 87.50 96 GLU A CA 1
ATOM 744 C C . GLU A 1 96 ? -9.906 -1.930 -4.840 1.00 87.50 96 GLU A C 1
ATOM 746 O O . GLU A 1 96 ? -8.918 -2.459 -5.359 1.00 87.50 96 GLU A O 1
ATOM 751 N N . LEU A 1 97 ? -9.900 -1.524 -3.567 1.00 91.88 97 LEU A N 1
ATOM 752 C CA . LEU A 1 97 ? -8.754 -1.698 -2.675 1.00 91.88 97 LEU A CA 1
ATOM 753 C C . LEU A 1 97 ? -8.409 -3.176 -2.483 1.00 91.88 97 LEU A C 1
ATOM 755 O O . LEU A 1 97 ? -7.239 -3.542 -2.565 1.00 91.88 97 LEU A O 1
ATOM 759 N N . ALA A 1 98 ? -9.405 -4.043 -2.284 1.00 90.69 98 ALA A N 1
ATOM 760 C CA . ALA A 1 98 ? -9.182 -5.480 -2.154 1.00 90.69 98 ALA A CA 1
ATOM 761 C C . ALA A 1 98 ? -8.507 -6.068 -3.401 1.00 90.69 98 ALA A C 1
ATOM 763 O O . ALA A 1 98 ? -7.542 -6.821 -3.279 1.00 90.69 98 ALA A O 1
ATOM 764 N N . LEU A 1 99 ? -8.971 -5.693 -4.598 1.00 89.31 99 LEU A N 1
ATOM 765 C CA . LEU A 1 99 ? -8.378 -6.133 -5.864 1.00 89.31 99 LEU A CA 1
ATOM 766 C C . LEU A 1 99 ? -6.926 -5.667 -6.021 1.00 89.31 99 LEU A C 1
ATOM 768 O O . LEU A 1 99 ? -6.073 -6.459 -6.424 1.00 89.31 99 LEU A O 1
ATOM 772 N N . MET A 1 100 ? -6.643 -4.402 -5.706 1.00 91.88 100 MET A N 1
ATOM 773 C CA . MET A 1 100 ? -5.285 -3.853 -5.730 1.00 91.88 100 MET A CA 1
ATOM 774 C C . MET A 1 100 ? -4.360 -4.591 -4.756 1.00 91.88 100 MET A C 1
ATOM 776 O O . MET A 1 100 ? -3.279 -5.033 -5.144 1.00 91.88 100 MET A O 1
ATOM 780 N N . ILE A 1 101 ? -4.782 -4.747 -3.500 1.00 94.19 101 ILE A N 1
ATOM 781 C CA . ILE A 1 101 ? -3.982 -5.406 -2.462 1.00 94.19 101 ILE A CA 1
ATOM 782 C C . ILE A 1 101 ? -3.737 -6.876 -2.814 1.00 94.19 101 ILE A C 1
ATOM 784 O O . ILE A 1 101 ? -2.622 -7.367 -2.639 1.00 94.19 101 ILE A O 1
ATOM 788 N N . ASP A 1 102 ? -4.734 -7.577 -3.357 1.00 91.88 102 ASP A N 1
ATOM 789 C CA . ASP A 1 102 ? -4.580 -8.959 -3.814 1.00 91.88 102 ASP A CA 1
ATOM 790 C C . ASP A 1 102 ? -3.548 -9.074 -4.951 1.00 91.88 102 ASP A C 1
ATOM 792 O O . ASP A 1 102 ? -2.758 -10.020 -4.968 1.00 91.88 102 ASP A O 1
ATOM 796 N N . GLU A 1 103 ? -3.514 -8.123 -5.889 1.00 89.88 103 GLU A N 1
ATOM 797 C CA . GLU A 1 103 ? -2.517 -8.098 -6.967 1.00 89.88 103 GLU A CA 1
ATOM 798 C C . GLU A 1 103 ? -1.102 -7.850 -6.433 1.00 89.88 103 GLU A C 1
ATOM 800 O O . GLU A 1 103 ? -0.180 -8.605 -6.758 1.00 89.88 103 GLU A O 1
ATOM 805 N N . ILE A 1 104 ? -0.941 -6.865 -5.544 1.00 93.00 104 ILE A N 1
ATOM 806 C CA . ILE A 1 104 ? 0.335 -6.592 -4.872 1.00 93.00 104 ILE A CA 1
ATOM 807 C C . ILE A 1 104 ? 0.801 -7.840 -4.116 1.00 93.00 104 ILE A C 1
ATOM 809 O O . ILE A 1 104 ? 1.931 -8.295 -4.303 1.00 93.00 104 ILE A O 1
ATOM 813 N N . ASN A 1 105 ? -0.083 -8.462 -3.335 1.00 94.00 105 ASN A N 1
ATOM 814 C CA . ASN A 1 105 ? 0.230 -9.654 -2.552 1.00 94.00 105 ASN A CA 1
ATOM 815 C C . ASN A 1 105 ? 0.634 -10.857 -3.418 1.00 94.00 105 ASN A C 1
ATOM 817 O O . ASN A 1 105 ? 1.465 -11.651 -2.981 1.00 94.00 105 ASN A O 1
ATOM 821 N N . ARG A 1 106 ? 0.100 -10.997 -4.640 1.00 92.25 106 ARG A N 1
ATOM 822 C CA . ARG A 1 106 ? 0.511 -12.049 -5.592 1.00 92.25 106 ARG A CA 1
ATOM 823 C C . ARG A 1 106 ? 1.928 -11.850 -6.126 1.00 92.25 106 ARG A C 1
ATOM 825 O O . ARG A 1 106 ? 2.581 -12.833 -6.464 1.00 92.25 106 ARG A O 1
ATOM 832 N N . SER A 1 107 ? 2.398 -10.605 -6.207 1.00 89.38 107 SER A N 1
ATOM 833 C CA . SER A 1 107 ? 3.767 -10.287 -6.641 1.00 89.38 107 SER A CA 1
ATOM 834 C C . SER A 1 107 ? 4.818 -10.495 -5.542 1.00 89.38 107 SER A C 1
ATOM 836 O O . SER A 1 107 ? 6.018 -10.523 -5.818 1.00 89.38 107 SER A O 1
ATOM 838 N N . LEU A 1 108 ? 4.376 -10.658 -4.292 1.00 91.44 108 LEU A N 1
ATOM 839 C CA . LEU A 1 108 ? 5.228 -10.702 -3.113 1.00 91.44 108 LEU A CA 1
ATOM 840 C C . LEU A 1 108 ? 5.343 -12.119 -2.534 1.00 91.44 108 LEU A C 1
ATOM 842 O O . LEU A 1 108 ? 4.428 -12.935 -2.648 1.00 91.44 108 LEU A O 1
ATOM 846 N N . PRO A 1 109 ? 6.441 -12.426 -1.820 1.00 93.12 109 PRO A N 1
ATOM 847 C CA . PRO A 1 109 ? 6.485 -13.599 -0.960 1.00 93.12 109 PRO A CA 1
ATOM 848 C C . PRO A 1 109 ? 5.336 -13.585 0.057 1.00 93.12 109 PRO A C 1
ATOM 850 O O . PRO A 1 109 ? 5.035 -12.547 0.644 1.00 93.12 109 PRO A O 1
ATOM 853 N N . SER A 1 110 ? 4.762 -14.753 0.352 1.00 93.19 110 SER A N 1
ATOM 854 C CA . SER A 1 110 ? 3.552 -14.898 1.186 1.00 93.19 110 SER A CA 1
ATOM 855 C C . SER A 1 110 ? 3.607 -14.228 2.566 1.00 93.19 110 SER A C 1
ATOM 857 O O . SER A 1 110 ? 2.574 -13.827 3.104 1.00 93.19 110 SER A O 1
ATOM 859 N N . PHE A 1 111 ? 4.804 -14.100 3.144 1.00 92.75 111 PHE A N 1
ATOM 860 C CA . PHE A 1 111 ? 5.024 -13.462 4.442 1.00 92.75 111 PHE A CA 1
ATOM 861 C C . PHE A 1 111 ? 5.041 -11.928 4.381 1.00 92.75 111 PHE A C 1
ATOM 863 O O . PHE A 1 111 ? 4.866 -11.297 5.412 1.00 92.75 111 PHE A O 1
ATOM 870 N N . LYS A 1 112 ? 5.258 -11.325 3.204 1.00 94.50 112 LYS A N 1
ATOM 871 C CA . LYS A 1 112 ? 5.208 -9.866 2.998 1.00 94.50 112 LYS A CA 1
ATOM 872 C C . LYS A 1 112 ? 3.801 -9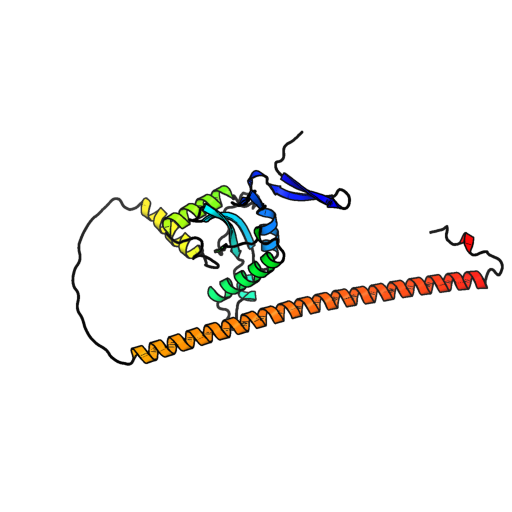.359 2.664 1.00 94.50 112 LYS A C 1
ATOM 874 O O . LYS A 1 112 ? 3.624 -8.162 2.474 1.00 94.50 112 LYS A O 1
ATOM 879 N N . GLY A 1 113 ? 2.823 -10.257 2.545 1.00 95.06 113 GLY A N 1
ATOM 880 C CA . GLY A 1 113 ? 1.478 -9.888 2.127 1.00 95.06 113 GLY A CA 1
ATOM 881 C C . GLY A 1 113 ? 0.776 -8.995 3.150 1.00 95.06 113 GLY A C 1
ATOM 882 O O . GLY A 1 113 ? 0.745 -9.320 4.337 1.00 95.06 113 GLY A O 1
ATOM 883 N N . ILE A 1 114 ? 0.172 -7.909 2.674 1.00 95.62 114 ILE A N 1
ATOM 884 C CA . ILE A 1 114 ? -0.653 -6.992 3.463 1.00 95.62 114 ILE A CA 1
ATOM 885 C C . ILE A 1 114 ? -1.937 -7.733 3.852 1.00 95.62 114 ILE A C 1
ATOM 887 O O . ILE A 1 114 ? -2.684 -8.191 2.981 1.00 95.62 114 ILE A O 1
ATOM 891 N N . ARG A 1 115 ? -2.168 -7.908 5.158 1.00 92.38 115 ARG A N 1
ATOM 892 C CA . ARG A 1 115 ? -3.284 -8.704 5.705 1.00 92.38 115 ARG A CA 1
ATOM 893 C C . ARG A 1 115 ? -4.450 -7.847 6.175 1.00 92.38 115 ARG A C 1
ATOM 895 O O . ARG A 1 115 ? -5.590 -8.291 6.053 1.00 92.38 115 ARG A O 1
ATOM 902 N N . SER A 1 116 ? -4.168 -6.641 6.657 1.00 92.44 116 SER A N 1
ATOM 903 C CA . SER A 1 116 ? -5.178 -5.633 6.977 1.00 92.44 116 SER A CA 1
ATOM 904 C C . SER A 1 116 ? -4.866 -4.323 6.270 1.00 92.44 116 SER A C 1
ATOM 906 O O . SER A 1 116 ? -3.716 -4.026 5.949 1.00 92.44 116 SER A O 1
ATOM 908 N N . TYR A 1 117 ? -5.901 -3.552 5.982 1.00 94.44 117 TYR A N 1
ATOM 909 C CA . TYR A 1 117 ? -5.777 -2.222 5.412 1.00 94.44 117 TYR A CA 1
ATOM 910 C C . TYR A 1 117 ? -7.057 -1.441 5.650 1.00 94.44 117 TYR A C 1
ATOM 912 O O . TYR A 1 117 ? -8.133 -2.022 5.749 1.00 94.44 117 TYR A O 1
ATOM 920 N N . PHE A 1 118 ? -6.945 -0.129 5.682 1.00 93.81 118 PHE A N 1
ATOM 921 C CA . PHE A 1 118 ? -8.063 0.798 5.799 1.00 93.81 118 PHE A CA 1
ATOM 922 C C . PHE A 1 118 ? -7.685 2.096 5.095 1.00 93.81 118 PHE A C 1
ATOM 924 O O . PHE A 1 118 ? -6.509 2.317 4.779 1.00 93.81 118 PHE A O 1
ATOM 931 N N . TYR A 1 119 ? -8.671 2.938 4.813 1.00 94.62 119 TYR A N 1
ATOM 932 C CA . TYR A 1 119 ? -8.439 4.145 4.035 1.00 94.62 119 TYR A CA 1
ATOM 933 C C . TYR A 1 119 ? -9.044 5.391 4.666 1.00 94.62 119 TYR A C 1
ATOM 935 O O . TYR A 1 119 ? -9.921 5.314 5.521 1.00 94.62 119 TYR A O 1
ATOM 943 N N . SER A 1 120 ? -8.532 6.530 4.228 1.00 94.25 120 SER A N 1
ATOM 944 C CA . SER A 1 120 ? -8.909 7.874 4.644 1.00 94.25 120 SER A CA 1
ATOM 945 C C . SER A 1 120 ? -8.805 8.799 3.433 1.00 94.25 120 SER A C 1
ATOM 947 O O . SER A 1 120 ? -7.978 8.563 2.547 1.00 94.25 120 SER A O 1
ATOM 949 N N . PHE A 1 121 ? -9.626 9.840 3.377 1.00 93.06 121 PHE A N 1
ATOM 950 C CA . PHE A 1 121 ? -9.447 10.943 2.426 1.00 93.06 121 PHE A CA 1
ATOM 951 C C . PHE A 1 121 ? -8.619 12.089 3.017 1.00 93.06 121 PHE A C 1
ATOM 953 O O . PHE A 1 121 ? -8.236 13.015 2.304 1.00 93.06 121 PHE A O 1
ATOM 960 N N . GLN A 1 122 ? -8.326 12.027 4.317 1.00 91.56 122 GLN A N 1
ATOM 961 C CA . GLN A 1 122 ? -7.526 13.019 5.018 1.00 91.56 122 GLN A CA 1
ATOM 962 C C . GLN A 1 122 ? -6.031 12.726 4.877 1.00 91.56 122 GLN A C 1
ATOM 964 O O . GLN A 1 122 ? -5.576 11.580 4.944 1.00 91.56 122 GLN A O 1
ATOM 969 N N . ASP A 1 123 ? -5.252 13.794 4.726 1.00 91.31 123 ASP A N 1
ATOM 970 C CA . ASP A 1 123 ? -3.801 13.699 4.653 1.00 91.31 123 ASP A CA 1
ATOM 971 C C . ASP A 1 123 ? -3.195 13.268 5.992 1.00 91.31 123 ASP A C 1
ATOM 973 O O . ASP A 1 123 ? -3.659 13.639 7.069 1.00 91.31 123 ASP A O 1
ATOM 977 N N . MET A 1 124 ? -2.118 12.484 5.922 1.00 92.56 124 MET A N 1
ATOM 978 C CA . MET A 1 124 ? -1.345 12.115 7.109 1.00 92.56 124 MET A CA 1
ATOM 979 C C . MET A 1 124 ? -0.556 13.308 7.648 1.00 92.56 124 MET A C 1
ATOM 981 O O . MET A 1 124 ? -0.223 14.242 6.916 1.00 92.56 124 MET A O 1
ATOM 985 N N . ILE A 1 125 ? -0.151 13.237 8.916 1.00 89.12 125 ILE A N 1
ATOM 986 C CA . ILE A 1 125 ? 0.708 14.258 9.516 1.00 89.12 125 ILE A CA 1
ATOM 987 C C . ILE A 1 125 ? 2.055 14.273 8.791 1.00 89.12 125 ILE A C 1
ATOM 989 O O . ILE A 1 125 ? 2.812 13.298 8.819 1.00 89.12 125 ILE A O 1
ATOM 993 N N . GLN A 1 126 ? 2.398 15.409 8.187 1.00 88.81 126 GLN A N 1
ATOM 994 C CA . GLN A 1 126 ? 3.636 15.595 7.431 1.00 88.81 126 GLN A CA 1
ATOM 995 C C . GLN A 1 126 ? 4.565 16.642 8.067 1.00 88.81 126 GLN A C 1
ATOM 997 O O . GLN A 1 126 ? 4.170 17.476 8.882 1.00 88.81 126 GLN A O 1
ATOM 1002 N N . THR A 1 127 ? 5.854 16.573 7.732 1.00 85.56 127 THR A N 1
ATOM 1003 C CA . THR A 1 127 ? 6.837 17.628 8.023 1.00 85.56 127 THR A CA 1
ATOM 1004 C C . THR A 1 127 ? 6.709 18.788 7.031 1.00 85.56 127 THR A C 1
ATOM 1006 O O . THR A 1 127 ? 6.078 18.659 5.988 1.00 85.56 127 THR A O 1
ATOM 1009 N N . THR A 1 128 ? 7.431 19.889 7.269 1.00 81.81 128 THR A N 1
ATOM 1010 C CA . THR A 1 128 ? 7.601 20.987 6.290 1.00 81.81 128 THR A CA 1
ATOM 1011 C C . THR A 1 128 ? 8.199 20.540 4.948 1.00 81.81 128 THR A C 1
ATOM 1013 O O . THR A 1 128 ? 8.124 21.261 3.963 1.00 81.81 128 THR A O 1
ATOM 1016 N N . THR A 1 129 ? 8.794 19.345 4.902 1.00 82.56 129 THR A N 1
ATOM 1017 C CA . THR A 1 129 ? 9.324 18.696 3.693 1.00 82.56 129 THR A CA 1
ATOM 1018 C C . THR A 1 129 ? 8.365 17.653 3.105 1.00 82.56 129 THR A C 1
ATOM 1020 O O . THR A 1 129 ? 8.802 16.807 2.327 1.00 82.56 129 THR A O 1
ATOM 1023 N N . MET A 1 130 ? 7.084 17.677 3.495 1.00 83.31 130 MET A N 1
ATOM 1024 C CA . MET A 1 130 ? 6.022 16.747 3.077 1.00 83.31 130 MET A CA 1
ATOM 1025 C C . MET A 1 130 ? 6.309 15.267 3.384 1.00 83.31 130 MET A C 1
ATOM 1027 O O . MET A 1 130 ? 5.749 14.361 2.771 1.00 83.31 130 MET A O 1
ATOM 1031 N N . LYS A 1 131 ? 7.202 14.979 4.341 1.00 82.38 131 LYS A N 1
ATOM 1032 C CA . LYS A 1 131 ? 7.480 13.601 4.771 1.00 82.38 131 LYS A CA 1
ATOM 1033 C C . LYS A 1 131 ? 6.526 13.213 5.886 1.00 82.38 131 LYS A C 1
ATOM 1035 O O . LYS A 1 131 ? 6.442 13.918 6.888 1.00 82.38 131 LYS A O 1
ATOM 1040 N N . VAL A 1 132 ? 5.886 12.056 5.755 1.00 87.44 132 VAL A N 1
ATOM 1041 C CA . VAL A 1 132 ? 4.995 11.510 6.786 1.00 87.44 132 VAL A CA 1
ATOM 1042 C C . VAL A 1 132 ? 5.741 11.336 8.115 1.00 87.44 132 VAL A C 1
ATOM 1044 O O . VAL A 1 132 ? 6.791 10.683 8.194 1.00 87.44 132 VAL A O 1
ATOM 1047 N N . ARG A 1 133 ? 5.183 11.901 9.189 1.00 89.19 133 ARG A N 1
ATOM 1048 C CA . ARG A 1 133 ? 5.659 11.765 10.570 1.00 89.19 133 ARG A CA 1
ATOM 1049 C C . ARG A 1 133 ? 5.118 10.475 11.181 1.00 89.19 133 ARG A C 1
ATOM 1051 O O . ARG A 1 133 ? 4.285 10.497 12.077 1.00 89.19 133 ARG A O 1
ATOM 1058 N N . ARG A 1 134 ? 5.675 9.351 10.724 1.00 90.81 134 ARG A N 1
ATOM 1059 C CA . ARG A 1 134 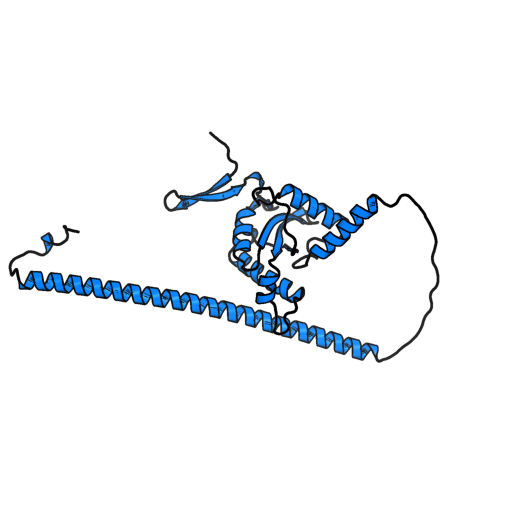? 5.302 7.972 11.097 1.00 90.81 134 ARG A CA 1
ATOM 1060 C C . ARG A 1 134 ? 4.948 7.782 12.573 1.00 90.81 134 ARG A C 1
ATOM 1062 O O . ARG A 1 134 ? 3.899 7.242 12.865 1.00 90.81 134 ARG A O 1
ATOM 1069 N N . GLY A 1 135 ? 5.817 8.220 13.489 1.00 88.88 135 GLY A N 1
ATOM 1070 C CA . GLY A 1 135 ? 5.595 8.041 14.929 1.00 88.88 135 GLY A CA 1
ATOM 1071 C C . GLY A 1 135 ? 4.307 8.706 15.412 1.00 88.88 135 GLY A C 1
ATOM 1072 O O . GLY A 1 135 ? 3.493 8.050 16.040 1.00 88.88 135 GLY A O 1
ATOM 1073 N N . MET A 1 136 ? 4.081 9.964 15.019 1.00 89.44 136 MET A N 1
ATOM 1074 C CA . MET A 1 136 ? 2.860 10.694 15.377 1.00 89.44 136 MET A CA 1
ATOM 1075 C C . MET A 1 136 ? 1.619 10.084 14.731 1.00 89.44 136 MET A C 1
ATOM 1077 O O . MET A 1 136 ? 0.594 9.947 15.382 1.00 89.44 136 MET A O 1
ATOM 1081 N N . GLU A 1 137 ? 1.726 9.676 13.468 1.00 91.25 137 GLU A N 1
ATOM 1082 C CA . GLU A 1 137 ? 0.621 9.025 12.765 1.00 91.25 137 GLU A CA 1
ATOM 1083 C C . GLU A 1 137 ? 0.230 7.694 13.431 1.00 91.25 137 GLU A C 1
ATOM 1085 O O . GLU A 1 137 ? -0.949 7.383 13.574 1.00 91.25 137 GLU A O 1
ATOM 1090 N N . MET A 1 138 ? 1.221 6.921 13.887 1.00 90.56 138 MET A N 1
ATOM 1091 C CA . MET A 1 138 ? 1.004 5.675 14.625 1.00 90.56 138 MET A CA 1
ATOM 1092 C C . MET A 1 138 ? 0.398 5.914 16.004 1.00 90.56 138 MET A C 1
ATOM 1094 O O . MET A 1 138 ? -0.478 5.156 16.410 1.00 90.56 138 MET A O 1
ATOM 1098 N N . ASP A 1 139 ? 0.835 6.950 16.717 1.00 89.06 139 ASP A N 1
ATOM 1099 C CA . ASP A 1 139 ? 0.272 7.293 18.023 1.00 89.06 139 ASP A CA 1
ATOM 1100 C C . ASP A 1 139 ? -1.190 7.747 17.888 1.00 89.06 139 ASP A C 1
ATOM 1102 O O . ASP A 1 139 ? -2.046 7.270 18.631 1.00 89.06 139 ASP A O 1
ATOM 1106 N N . ASN A 1 140 ? -1.511 8.553 16.871 1.00 88.31 140 ASN A N 1
ATOM 1107 C CA . ASN A 1 140 ? -2.891 8.937 16.564 1.00 88.31 140 ASN A CA 1
ATOM 1108 C C . ASN A 1 140 ? -3.770 7.729 16.232 1.00 88.31 140 ASN A C 1
ATOM 1110 O O . ASN A 1 140 ? -4.894 7.628 16.720 1.00 88.31 140 ASN A O 1
ATOM 1114 N N . LEU A 1 141 ? -3.260 6.793 15.426 1.00 87.88 141 LEU A N 1
ATOM 1115 C CA . LEU A 1 141 ? -3.991 5.572 15.099 1.00 87.88 141 LEU A CA 1
ATOM 1116 C C . LEU A 1 141 ? -4.261 4.718 16.342 1.00 87.88 141 LEU A C 1
ATOM 1118 O O . LEU A 1 141 ? -5.368 4.212 16.490 1.00 87.88 141 LEU A O 1
ATOM 1122 N N . LYS A 1 142 ? -3.306 4.596 17.270 1.00 85.44 142 LYS A N 1
ATOM 1123 C CA . LYS A 1 142 ? -3.533 3.875 18.535 1.00 85.44 142 LYS A CA 1
ATOM 1124 C C . LYS A 1 142 ? -4.670 4.491 19.347 1.00 85.44 142 LYS A C 1
ATOM 1126 O O . LYS A 1 142 ? -5.566 3.759 19.759 1.00 85.44 142 LYS A O 1
ATOM 1131 N N . VAL A 1 143 ? -4.660 5.817 19.513 1.00 85.50 143 VAL A N 1
ATOM 1132 C CA . VAL A 1 143 ? -5.713 6.548 20.240 1.00 85.50 143 VAL A CA 1
ATOM 1133 C C . VAL A 1 143 ? -7.078 6.317 19.594 1.00 85.50 143 VAL A C 1
ATOM 1135 O O . VAL A 1 143 ? -8.043 5.994 20.286 1.00 85.50 143 VAL A O 1
ATOM 1138 N N . LEU A 1 144 ? -7.146 6.416 18.263 1.00 82.06 144 LEU A N 1
ATOM 1139 C CA . LEU A 1 144 ? -8.359 6.163 17.487 1.00 82.06 144 LEU A CA 1
ATOM 1140 C C . LEU A 1 144 ? -8.931 4.764 17.769 1.00 82.06 144 LEU A C 1
ATOM 1142 O O . LEU A 1 144 ? -10.133 4.600 17.994 1.00 82.06 144 LEU A O 1
ATOM 1146 N N . TYR A 1 145 ? -8.069 3.746 17.780 1.00 77.69 145 TYR A N 1
ATOM 1147 C CA . TYR A 1 145 ? -8.492 2.365 17.994 1.00 77.69 145 TYR A CA 1
ATOM 1148 C C . TYR A 1 145 ? -8.957 2.099 19.421 1.00 77.69 145 TYR A C 1
ATOM 1150 O O . TYR A 1 145 ? -10.025 1.509 19.598 1.00 77.69 145 TYR A O 1
ATOM 1158 N N . GLU A 1 146 ? -8.223 2.583 20.423 1.00 79.31 146 GLU A N 1
ATOM 1159 C CA . GLU A 1 146 ? -8.607 2.447 21.833 1.00 79.31 146 GLU A CA 1
ATOM 1160 C C . GLU A 1 146 ? -9.987 3.046 22.117 1.00 79.31 146 GLU A C 1
ATOM 1162 O O . GLU A 1 146 ? -10.779 2.460 22.857 1.00 79.31 146 GLU A O 1
ATOM 1167 N N . GLN A 1 147 ? -10.309 4.172 21.480 1.00 76.75 147 GLN A N 1
ATOM 1168 C CA . GLN A 1 147 ? -11.609 4.825 21.624 1.00 76.75 147 GLN A CA 1
ATOM 1169 C C . GLN A 1 147 ? -12.730 4.079 20.896 1.00 76.75 147 GLN A C 1
ATOM 1171 O O . GLN A 1 147 ? -13.825 3.931 21.440 1.00 76.75 147 GLN A O 1
ATOM 1176 N N . SER A 1 148 ? -12.463 3.581 19.686 1.00 69.06 148 SER A N 1
ATOM 1177 C CA . SER A 1 148 ? -13.468 2.880 18.880 1.00 69.06 148 SER A CA 1
ATOM 1178 C C . SER A 1 148 ? -13.894 1.527 19.466 1.00 69.06 148 SER A C 1
ATOM 1180 O O . SER A 1 148 ? -14.996 1.067 19.182 1.00 69.06 148 SER A O 1
ATOM 1182 N N . LYS A 1 149 ? -13.036 0.881 20.277 1.00 67.31 149 LYS A N 1
ATOM 1183 C CA . LYS A 1 149 ? -13.166 -0.531 20.700 1.00 67.31 149 LYS A CA 1
ATOM 1184 C C . LYS A 1 149 ? -13.323 -1.520 19.533 1.00 67.31 149 LYS A C 1
ATOM 1186 O O . LYS A 1 149 ? -13.738 -2.660 19.744 1.00 67.31 149 LYS A O 1
ATOM 1191 N N . GLU A 1 150 ? -12.994 -1.104 18.315 1.00 66.06 150 GLU A N 1
ATOM 1192 C CA . GLU A 1 150 ? -13.069 -1.939 17.124 1.00 66.06 150 GLU A CA 1
ATOM 1193 C C . GLU A 1 150 ? -11.811 -2.802 16.990 1.00 66.06 150 GLU A C 1
ATOM 1195 O O . GLU A 1 150 ? -10.695 -2.383 17.303 1.00 66.06 150 GLU A O 1
ATOM 1200 N N . ASN A 1 151 ? -11.979 -4.026 16.486 1.00 68.00 151 ASN A N 1
ATOM 1201 C CA . ASN A 1 151 ? -10.848 -4.893 16.162 1.00 68.00 151 ASN A CA 1
ATOM 1202 C C . ASN A 1 151 ? -10.231 -4.449 14.823 1.00 68.00 151 ASN A C 1
ATOM 1204 O O . ASN A 1 151 ? -10.947 -4.244 13.842 1.00 68.00 151 ASN A O 1
ATOM 1208 N N . TRP A 1 152 ? -8.900 -4.377 14.733 1.00 64.31 152 TRP A N 1
ATOM 1209 C CA . TRP A 1 152 ? -8.173 -4.017 13.504 1.00 64.31 152 TRP A CA 1
ATOM 1210 C C . TRP A 1 152 ? -8.507 -4.921 12.299 1.00 64.31 152 TRP A C 1
ATOM 1212 O O . TRP A 1 152 ? -8.324 -4.512 11.150 1.00 64.31 152 TRP A O 1
ATOM 1222 N N . GLN A 1 153 ? -9.010 -6.140 12.531 1.00 63.72 153 GLN A N 1
ATOM 1223 C CA . GLN A 1 153 ? -9.503 -7.038 11.476 1.00 63.72 153 GLN A CA 1
ATOM 1224 C C . GLN A 1 153 ? -10.855 -6.602 10.900 1.00 63.72 153 GLN A C 1
ATOM 1226 O O . GLN A 1 153 ? -11.113 -6.822 9.715 1.00 63.72 153 GLN A O 1
ATOM 1231 N N . ALA A 1 154 ? -11.712 -5.990 11.720 1.00 68.06 154 ALA A N 1
ATOM 1232 C CA . ALA A 1 154 ? -13.053 -5.563 11.329 1.00 68.06 154 ALA A CA 1
ATOM 1233 C C . ALA A 1 154 ? -13.025 -4.338 10.400 1.00 68.06 154 ALA A C 1
ATOM 1235 O O . ALA A 1 154 ? -13.939 -4.142 9.604 1.00 68.06 154 ALA A O 1
ATOM 1236 N N . LEU A 1 155 ? -11.941 -3.560 10.443 1.00 74.88 155 LEU A N 1
ATOM 1237 C CA . LEU A 1 155 ? -11.768 -2.333 9.662 1.00 74.88 155 LEU A CA 1
ATOM 1238 C C . LEU A 1 155 ? -11.200 -2.563 8.259 1.00 74.88 155 LEU A C 1
ATOM 1240 O O . LEU A 1 155 ? -10.866 -1.604 7.559 1.00 74.88 155 LEU A O 1
ATOM 1244 N N . ARG A 1 156 ? -11.084 -3.822 7.824 1.00 85.62 156 ARG A N 1
ATOM 1245 C CA . ARG A 1 156 ? -10.516 -4.142 6.517 1.00 85.62 156 ARG A CA 1
ATOM 1246 C C . ARG A 1 156 ? -11.319 -3.475 5.395 1.00 85.62 156 ARG A C 1
ATOM 1248 O O . ARG A 1 156 ? -12.469 -3.821 5.149 1.00 85.62 156 ARG A O 1
ATOM 1255 N N . GLY A 1 157 ? -10.672 -2.555 4.684 1.00 85.56 157 GLY A N 1
ATOM 1256 C CA . GLY A 1 157 ? -11.270 -1.791 3.593 1.00 85.56 157 GLY A CA 1
ATOM 1257 C C . GLY A 1 157 ? -12.354 -0.808 4.039 1.00 85.56 157 GLY A C 1
ATOM 1258 O O . GLY A 1 157 ? -13.177 -0.433 3.209 1.00 85.56 157 GLY A O 1
ATOM 1259 N N . ALA A 1 158 ? -12.378 -0.419 5.316 1.00 89.12 158 ALA A N 1
ATOM 1260 C CA . ALA A 1 158 ? -13.285 0.594 5.845 1.00 89.12 158 ALA A CA 1
ATOM 1261 C C . ALA A 1 158 ? -12.681 2.005 5.748 1.00 89.12 158 ALA A C 1
ATOM 1263 O O . ALA A 1 158 ? -11.455 2.170 5.760 1.00 89.12 158 ALA A O 1
ATOM 1264 N N . ASN A 1 159 ? -13.559 3.011 5.688 1.00 91.00 159 ASN A N 1
ATOM 1265 C CA . ASN A 1 159 ? -13.174 4.410 5.835 1.00 91.00 159 ASN A CA 1
ATOM 1266 C C . ASN A 1 159 ? -13.006 4.745 7.326 1.00 91.00 159 ASN A C 1
ATOM 1268 O O . ASN A 1 159 ? -13.963 4.617 8.093 1.00 91.00 159 ASN A O 1
ATOM 1272 N N . ILE A 1 160 ? -11.816 5.193 7.728 1.00 88.81 160 ILE A N 1
ATOM 1273 C CA . ILE A 1 160 ? -11.529 5.578 9.117 1.00 88.81 160 ILE A CA 1
ATOM 1274 C C . ILE A 1 160 ? -11.859 7.039 9.439 1.00 88.81 160 ILE A C 1
ATOM 1276 O O . ILE A 1 160 ? -11.883 7.388 10.613 1.00 88.81 160 ILE A O 1
ATOM 1280 N N . ASP A 1 161 ? -12.187 7.878 8.455 1.00 86.62 161 ASP A N 1
ATOM 1281 C CA . ASP A 1 161 ? -12.486 9.305 8.668 1.00 86.62 161 ASP A CA 1
ATOM 1282 C C . ASP A 1 161 ? -13.654 9.508 9.644 1.00 86.62 161 ASP A C 1
ATOM 1284 O O . ASP A 1 161 ? -13.646 10.421 10.469 1.00 86.62 161 ASP A O 1
ATOM 1288 N N . LYS A 1 162 ? -14.642 8.603 9.607 1.00 74.25 162 LYS A N 1
ATOM 1289 C CA . LYS A 1 162 ? -15.787 8.614 10.533 1.00 74.25 162 LYS A CA 1
ATOM 1290 C C . LYS A 1 162 ? -15.377 8.345 11.981 1.00 74.25 162 LYS A C 1
ATOM 1292 O O . LYS A 1 162 ? -16.010 8.863 12.895 1.00 74.25 162 LYS A O 1
ATOM 1297 N N . LEU A 1 163 ? -14.340 7.533 12.188 1.00 74.12 163 LEU A N 1
ATOM 1298 C CA . LEU A 1 163 ? -13.797 7.265 13.518 1.00 74.12 163 LEU A CA 1
ATOM 1299 C C . LEU A 1 163 ? -13.026 8.487 14.024 1.00 74.12 163 LEU A C 1
ATOM 1301 O O . LEU A 1 163 ? -13.113 8.816 15.204 1.00 74.12 163 LEU A O 1
ATOM 1305 N N . THR A 1 164 ? -12.312 9.178 13.129 1.00 64.81 164 THR A N 1
ATOM 1306 C CA . THR A 1 164 ? -11.528 10.371 13.472 1.00 64.81 164 THR A CA 1
ATOM 1307 C C . THR A 1 164 ? -12.436 11.508 13.930 1.00 64.81 164 THR A C 1
ATOM 1309 O O . THR A 1 164 ? -12.181 12.105 14.970 1.00 64.81 164 THR A O 1
ATOM 1312 N N . ALA A 1 165 ? -13.554 11.737 13.233 1.00 61.50 165 ALA A N 1
ATOM 1313 C CA . ALA A 1 165 ? -14.533 12.756 13.618 1.00 61.50 165 ALA A CA 1
ATOM 1314 C C . ALA A 1 165 ? -15.117 12.518 15.029 1.00 61.50 165 ALA A C 1
ATOM 1316 O O . ALA A 1 165 ? -15.215 13.444 15.830 1.00 61.50 165 ALA A O 1
ATOM 1317 N N . ALA A 1 166 ? -15.429 11.263 15.377 1.00 57.16 166 ALA A N 1
ATOM 1318 C CA . ALA A 1 166 ? -15.922 10.907 16.712 1.00 57.16 166 ALA A CA 1
ATOM 1319 C C . ALA A 1 166 ? -14.851 11.071 17.816 1.00 57.16 166 ALA A C 1
ATOM 1321 O O . ALA A 1 166 ? -15.171 11.400 18.965 1.00 57.16 166 ALA A O 1
ATOM 1322 N N . ALA A 1 167 ? -13.575 10.860 17.476 1.00 55.75 167 ALA A N 1
ATOM 1323 C CA . ALA A 1 167 ? -12.439 11.070 18.371 1.00 55.75 167 ALA A CA 1
ATOM 1324 C C . ALA A 1 167 ? -12.173 12.566 18.633 1.00 55.75 167 ALA A C 1
ATOM 1326 O O . ALA A 1 167 ? -11.946 12.958 19.781 1.00 55.75 167 ALA A O 1
ATOM 1327 N N . GLU A 1 168 ? -12.260 13.407 17.599 1.00 56.28 168 GLU A N 1
ATOM 1328 C CA . GLU A 1 168 ? -12.104 14.868 17.691 1.00 56.28 168 GLU A CA 1
ATOM 1329 C C . GLU A 1 168 ? -13.224 15.515 18.524 1.00 56.28 168 GLU A C 1
ATOM 1331 O O . GLU A 1 168 ? -12.959 16.360 19.384 1.00 56.28 168 GLU A O 1
ATOM 1336 N N . GLU A 1 169 ? -14.471 15.059 18.362 1.00 53.56 169 GLU A N 1
ATOM 1337 C CA . GLU A 1 169 ? -15.600 15.486 19.200 1.00 53.56 169 GLU A CA 1
ATOM 1338 C C . GLU A 1 169 ? -15.419 15.076 20.672 1.00 53.56 169 GLU A C 1
ATOM 1340 O O . GLU A 1 169 ? -15.743 15.838 21.589 1.00 53.56 169 GLU A O 1
ATOM 1345 N N . SER A 1 170 ? -14.836 13.899 20.919 1.00 51.97 170 SER A N 1
ATOM 1346 C CA . SER A 1 170 ? -14.544 13.416 22.273 1.00 51.97 170 SER A CA 1
ATOM 1347 C C . SER A 1 170 ? -13.428 14.227 22.947 1.00 51.97 170 SER A C 1
ATOM 1349 O O . SER A 1 170 ? -13.553 14.562 24.130 1.00 51.97 170 SER A O 1
ATOM 1351 N N . GLN A 1 171 ? -12.385 14.631 22.210 1.00 49.28 171 GLN A N 1
ATOM 1352 C CA . GLN A 1 171 ? -11.322 15.502 22.733 1.00 49.28 171 GLN A CA 1
ATOM 1353 C C . GLN A 1 171 ? -11.831 16.918 23.052 1.00 49.28 171 GLN A C 1
ATOM 1355 O O . GLN A 1 171 ? -11.562 17.411 24.147 1.00 49.28 171 GLN A O 1
ATOM 1360 N N . ASN A 1 172 ? -12.671 17.516 22.199 1.00 46.41 172 ASN A N 1
ATOM 1361 C CA . ASN A 1 172 ? -13.302 18.815 22.485 1.00 46.41 172 ASN A CA 1
ATOM 1362 C C . ASN A 1 172 ? -14.331 18.761 23.629 1.00 46.41 172 ASN A C 1
ATOM 1364 O O . ASN A 1 172 ? -14.583 19.765 24.292 1.00 46.41 172 ASN A O 1
ATOM 1368 N N . SER A 1 173 ? -14.921 17.595 23.904 1.00 43.53 173 SER A N 1
ATOM 1369 C CA . SER A 1 173 ? -15.829 17.423 25.045 1.00 43.53 173 SER A CA 1
ATOM 1370 C C . SER A 1 173 ? -15.114 17.247 26.394 1.00 43.53 173 SER A C 1
ATOM 1372 O O . SER A 1 173 ? -15.746 17.421 27.439 1.00 43.53 173 SER A O 1
ATOM 1374 N N . THR A 1 174 ? -13.809 16.945 26.387 1.00 41.72 174 THR A N 1
ATOM 1375 C CA . THR A 1 174 ? -13.013 16.735 27.612 1.00 41.72 174 THR A CA 1
ATOM 1376 C C . THR A 1 174 ? -12.645 18.063 28.293 1.00 41.72 174 THR A C 1
ATOM 1378 O O . THR A 1 174 ? -12.454 18.093 29.504 1.00 41.72 174 THR A O 1
ATOM 1381 N N . GLU A 1 175 ? -12.660 19.187 27.566 1.00 37.06 175 GLU A N 1
ATOM 1382 C CA . GLU A 1 175 ? -12.510 20.537 28.142 1.00 37.06 175 GLU A CA 1
ATOM 1383 C C . GLU A 1 175 ? -13.831 21.139 28.670 1.00 37.06 175 GLU A C 1
ATOM 1385 O O . GLU A 1 175 ? -13.817 22.195 29.297 1.00 37.06 175 GLU A O 1
ATOM 1390 N N . ALA A 1 176 ? -14.982 20.483 28.461 1.00 38.44 176 ALA A N 1
ATOM 1391 C CA . ALA A 1 176 ? -16.299 21.108 28.645 1.00 38.44 176 ALA A CA 1
ATOM 1392 C C . ALA A 1 176 ? -17.287 20.347 29.553 1.00 38.44 176 ALA A C 1
ATOM 1394 O O . ALA A 1 176 ? -18.490 20.613 29.494 1.00 38.44 176 ALA A O 1
ATOM 1395 N N . LYS A 1 177 ? -16.840 19.404 30.393 1.00 35.16 177 LYS A N 1
ATOM 1396 C CA . LYS A 1 177 ? -17.744 18.640 31.280 1.00 35.16 177 LYS A CA 1
ATOM 1397 C C . LYS A 1 177 ? -17.231 18.486 32.714 1.00 35.16 177 LYS A C 1
ATOM 1399 O O . LYS A 1 177 ? -17.116 17.376 33.217 1.00 35.16 177 LYS A O 1
ATOM 1404 N N . ASP A 1 178 ? -17.052 19.615 33.394 1.00 32.12 178 ASP A N 1
ATOM 1405 C CA . ASP A 1 178 ? -17.468 19.730 34.794 1.00 32.12 178 ASP A CA 1
ATOM 1406 C C . ASP A 1 178 ? -18.856 20.381 34.785 1.00 32.12 178 ASP A C 1
ATOM 1408 O O . ASP A 1 178 ? -18.984 21.581 34.549 1.00 32.12 178 ASP A O 1
ATOM 1412 N N . ASN A 1 179 ? -19.898 19.552 34.916 1.00 30.11 179 ASN A N 1
ATOM 1413 C CA . ASN A 1 179 ? -21.122 19.807 35.685 1.00 30.11 179 ASN A CA 1
ATOM 1414 C C . ASN A 1 179 ? -22.340 19.025 35.165 1.00 30.11 179 ASN A C 1
ATOM 1416 O O . ASN A 1 179 ? -22.820 19.194 34.044 1.00 30.11 179 ASN A O 1
ATOM 1420 N N . THR A 1 180 ? -22.944 18.346 36.139 1.00 31.05 180 THR A N 1
ATOM 1421 C CA . THR A 1 180 ? -24.347 17.927 36.281 1.00 31.05 180 THR A CA 1
ATOM 1422 C C . THR A 1 180 ? -24.738 16.504 35.884 1.00 31.05 180 THR A C 1
ATOM 1424 O O . THR A 1 180 ? -24.554 16.019 34.772 1.00 31.05 180 THR A O 1
ATOM 1427 N N . SER A 1 181 ? -25.320 15.861 36.891 1.00 28.11 181 SER A N 1
ATOM 1428 C CA . SER A 1 181 ? -25.701 14.472 37.062 1.00 28.11 181 SER A CA 1
ATOM 1429 C C . SER A 1 181 ? -27.219 14.268 36.953 1.00 28.11 181 SER A C 1
ATOM 1431 O O . SER A 1 181 ? -27.993 15.138 37.337 1.00 28.11 181 SER A O 1
ATOM 1433 N N . GLY A 1 182 ? -27.607 13.053 36.541 1.00 26.86 182 GLY A N 1
ATOM 1434 C CA . GLY A 1 182 ? -28.804 12.337 37.013 1.00 26.86 182 GLY A CA 1
ATOM 1435 C C . GLY A 1 182 ? -30.135 12.572 36.279 1.00 26.86 182 GLY A C 1
ATOM 1436 O O . GLY A 1 182 ? -30.679 13.665 36.321 1.00 26.86 182 GLY A O 1
ATOM 1437 N N . LEU A 1 183 ? -30.742 11.520 35.705 1.00 26.97 183 LEU A N 1
ATOM 1438 C CA . LEU A 1 183 ? -31.750 10.659 36.362 1.00 26.97 183 LEU A CA 1
ATOM 1439 C C . LEU A 1 183 ? -32.268 9.544 35.414 1.00 26.97 183 LEU A C 1
ATOM 1441 O O . LEU A 1 183 ? -31.883 9.464 34.254 1.00 26.97 183 LEU A O 1
ATOM 1445 N N . THR A 1 184 ? -33.081 8.648 35.974 1.00 25.77 184 THR A N 1
ATOM 1446 C CA . THR A 1 184 ? -33.256 7.207 35.711 1.00 25.77 184 THR A CA 1
ATOM 1447 C C . THR A 1 184 ? -34.410 6.773 34.781 1.00 25.77 184 THR A C 1
ATOM 1449 O O . THR A 1 184 ? -35.265 7.559 34.396 1.00 25.77 184 THR A O 1
ATOM 1452 N N . ALA A 1 185 ? -34.390 5.463 34.485 1.00 29.23 185 ALA A N 1
ATOM 1453 C CA . ALA A 1 185 ? -35.261 4.601 33.672 1.00 29.23 185 ALA A CA 1
ATOM 1454 C C . ALA A 1 185 ? -36.770 4.556 34.008 1.00 29.23 185 ALA A C 1
ATOM 1456 O O . ALA A 1 185 ? -37.147 4.803 35.146 1.00 29.23 185 ALA A O 1
ATOM 1457 N N . GLU A 1 186 ? -37.595 4.113 33.041 1.00 25.16 186 GLU A N 1
ATOM 1458 C CA . GLU A 1 186 ? -38.383 2.849 33.052 1.00 25.16 186 GLU A CA 1
ATOM 1459 C C . GLU A 1 186 ? -39.449 2.806 31.926 1.00 25.16 186 GLU A C 1
ATOM 1461 O O . GLU A 1 186 ? -39.936 3.844 31.489 1.00 25.16 186 GLU A O 1
ATOM 1466 N N . GLY A 1 187 ? -39.861 1.595 31.508 1.00 25.69 187 GLY A N 1
ATOM 1467 C CA . GLY A 1 187 ? -41.235 1.360 31.026 1.00 25.69 187 GLY A CA 1
ATOM 1468 C C . GLY A 1 187 ? -41.424 0.754 29.628 1.00 25.69 187 GLY A C 1
ATOM 1469 O O . GLY A 1 187 ? -41.413 1.446 28.619 1.00 25.69 187 GLY A O 1
ATOM 1470 N N . SER A 1 188 ? -41.674 -0.554 29.594 1.00 29.98 188 SER A N 1
ATOM 1471 C CA . SER A 1 188 ? -42.093 -1.402 28.468 1.00 29.98 188 SER A CA 1
ATOM 1472 C C . SER A 1 188 ? -43.517 -1.145 27.953 1.00 29.98 188 SER A C 1
ATOM 1474 O O . SER A 1 188 ? -44.378 -0.860 28.774 1.00 29.98 188 SER A O 1
ATOM 1476 N N . ASP A 1 189 ? -43.820 -1.486 26.687 1.00 27.03 189 ASP A N 1
ATOM 1477 C CA . ASP A 1 189 ? -45.031 -2.277 26.397 1.00 27.03 189 ASP A CA 1
ATOM 1478 C C . ASP A 1 189 ? -45.061 -2.989 25.028 1.00 27.03 189 ASP A C 1
ATOM 1480 O O . ASP A 1 189 ? -44.382 -2.621 24.070 1.00 27.03 189 ASP A O 1
ATOM 1484 N N . LYS A 1 190 ? -45.818 -4.093 24.983 1.00 33.31 190 LYS A N 1
ATOM 1485 C CA . LYS A 1 190 ? -45.851 -5.120 23.922 1.00 33.31 190 LYS A CA 1
ATOM 1486 C C . LYS A 1 190 ? -46.869 -4.834 22.795 1.00 33.31 190 LYS A C 1
ATOM 1488 O O . LYS A 1 190 ? -47.884 -4.196 23.024 1.00 33.31 190 LYS A O 1
ATOM 1493 N N . LYS A 1 191 ? -46.674 -5.574 21.682 1.00 30.31 191 LYS A N 1
ATOM 1494 C CA . LYS A 1 191 ? -47.654 -6.332 20.843 1.00 30.31 191 LYS A CA 1
ATOM 1495 C C . LYS A 1 191 ? -47.953 -5.872 19.388 1.00 30.31 191 LYS A C 1
ATOM 1497 O O . LYS A 1 191 ? -48.607 -4.873 19.151 1.00 30.31 191 LYS A O 1
ATOM 1502 N N . VAL A 1 192 ? -47.653 -6.826 18.480 1.00 37.28 192 VAL A N 1
ATOM 1503 C CA . VAL A 1 192 ? -48.416 -7.302 17.289 1.00 37.28 192 VAL A CA 1
ATOM 1504 C C . VAL A 1 192 ? -48.223 -6.596 15.932 1.00 37.28 192 VAL A C 1
ATOM 1506 O O . VAL A 1 192 ? -48.656 -5.471 15.753 1.00 37.28 192 VAL A O 1
ATOM 1509 N N . ALA A 1 193 ? -47.699 -7.348 14.940 1.00 34.75 193 ALA A N 1
ATOM 1510 C CA . ALA A 1 193 ? -48.204 -7.411 13.549 1.00 34.75 193 ALA A CA 1
ATOM 1511 C C . ALA A 1 193 ? -47.525 -8.550 12.728 1.00 34.75 193 ALA A C 1
ATOM 1513 O O . ALA A 1 193 ? -46.315 -8.520 12.499 1.00 34.75 193 ALA A O 1
ATOM 1514 N N . LYS A 1 194 ? -48.325 -9.548 12.301 1.00 44.25 194 LYS A N 1
ATOM 1515 C CA . LYS A 1 194 ? -48.137 -10.443 11.120 1.00 44.25 194 LYS A CA 1
ATOM 1516 C C . LYS A 1 194 ? -48.360 -9.603 9.832 1.00 44.25 194 LYS A C 1
ATOM 1518 O O . LYS A 1 194 ? -48.923 -8.525 9.980 1.00 44.25 194 LYS A O 1
ATOM 1523 N N . PRO A 1 195 ? -48.187 -10.056 8.573 1.00 38.91 195 PRO A N 1
ATOM 1524 C CA . PRO A 1 195 ? -47.192 -10.874 7.866 1.00 38.91 195 PRO A CA 1
ATOM 1525 C C . PRO A 1 195 ? -46.375 -10.039 6.829 1.00 38.91 195 PRO A C 1
ATOM 1527 O O . PRO A 1 195 ? -45.574 -10.577 6.073 1.00 38.91 195 PRO A O 1
ATOM 1530 N N . GLU A 1 196 ? -46.531 -8.707 6.789 1.00 45.62 196 GLU A N 1
ATOM 1531 C CA . GLU A 1 196 ? -45.865 -7.812 5.815 1.00 45.62 196 GLU A CA 1
ATOM 1532 C C . GLU A 1 196 ? -44.341 -7.725 6.000 1.00 45.62 196 GLU A C 1
ATOM 1534 O O . GLU A 1 196 ? -43.590 -7.474 5.054 1.00 45.62 196 GLU A O 1
ATOM 1539 N N . LYS A 1 197 ? -43.863 -7.996 7.220 1.00 49.06 197 LYS A N 1
ATOM 1540 C CA . LYS A 1 197 ? -42.432 -8.036 7.535 1.00 49.06 197 LYS A CA 1
ATOM 1541 C C . LYS A 1 197 ? -41.706 -9.156 6.791 1.00 49.06 197 LYS A C 1
ATOM 1543 O O . LYS A 1 197 ? -40.560 -8.951 6.414 1.00 49.06 197 LYS A O 1
ATOM 1548 N N . GLU A 1 198 ? -42.344 -10.300 6.537 1.00 44.03 198 GLU A N 1
ATOM 1549 C CA . GLU A 1 198 ? -41.703 -11.420 5.830 1.00 44.03 198 GLU A CA 1
ATOM 1550 C C . GLU A 1 198 ? -41.461 -11.106 4.352 1.00 44.03 198 GLU A C 1
ATOM 1552 O O . GLU A 1 198 ? -40.365 -11.368 3.861 1.00 44.03 198 GLU A O 1
ATOM 1557 N N . ASN A 1 199 ? -42.410 -10.449 3.670 1.00 53.66 199 ASN A N 1
ATOM 1558 C CA . ASN A 1 199 ? -42.199 -9.976 2.296 1.00 53.66 199 ASN A CA 1
ATOM 1559 C C . ASN A 1 199 ? -41.092 -8.918 2.229 1.00 53.66 199 ASN A C 1
ATOM 1561 O O . ASN A 1 199 ? -40.224 -9.003 1.368 1.00 53.66 199 ASN A O 1
ATOM 1565 N N . SER A 1 200 ? -41.050 -7.979 3.179 1.00 58.12 200 SER A N 1
ATOM 1566 C CA . SER A 1 200 ? -39.965 -6.991 3.276 1.00 58.12 200 SER A CA 1
ATOM 1567 C C . SER A 1 200 ? -38.597 -7.641 3.538 1.00 58.1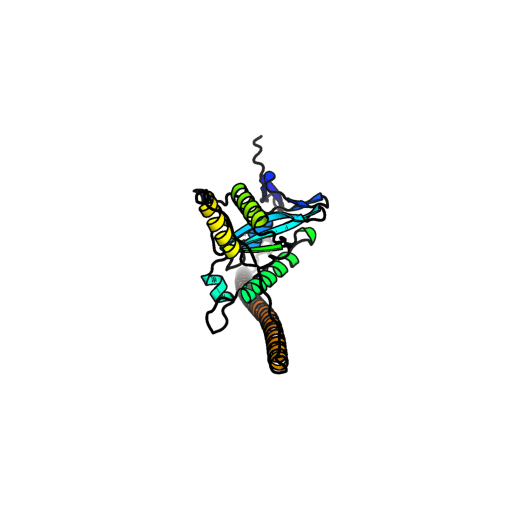2 200 SER A C 1
ATOM 1569 O O . SER A 1 200 ? -37.583 -7.232 2.970 1.00 58.12 200 SER A O 1
ATOM 1571 N N . ILE A 1 201 ? -38.541 -8.687 4.367 1.00 65.06 201 ILE A N 1
ATOM 1572 C CA . ILE A 1 201 ? -37.309 -9.441 4.639 1.00 65.06 201 ILE A CA 1
ATOM 1573 C C . ILE A 1 201 ? -36.851 -10.200 3.388 1.00 65.06 201 ILE A C 1
ATOM 1575 O O . ILE A 1 201 ? -35.663 -10.144 3.057 1.00 65.06 201 ILE A O 1
ATOM 1579 N N . LEU A 1 202 ? -37.769 -10.858 2.671 1.00 64.56 202 LEU A N 1
ATOM 1580 C CA . LEU A 1 202 ? -37.462 -11.572 1.430 1.00 64.56 202 LEU A CA 1
ATOM 1581 C C . LEU A 1 202 ? -36.964 -10.615 0.339 1.00 64.56 202 LEU A C 1
ATOM 1583 O O . LEU A 1 202 ? -35.952 -10.896 -0.300 1.00 64.56 202 LEU A O 1
ATOM 1587 N N . GLU A 1 203 ? -37.627 -9.468 0.172 1.00 65.56 203 GLU A N 1
ATOM 1588 C CA . GLU A 1 203 ? -37.242 -8.406 -0.765 1.00 65.56 203 GLU A CA 1
ATOM 1589 C C . GLU A 1 203 ? -35.818 -7.915 -0.464 1.00 65.56 203 GLU A C 1
ATOM 1591 O O . GLU A 1 203 ? -34.963 -7.854 -1.346 1.00 65.56 203 GLU A O 1
ATOM 1596 N N . ASN A 1 204 ? -35.515 -7.663 0.814 1.00 63.91 204 ASN A N 1
ATOM 1597 C CA . ASN A 1 204 ? -34.193 -7.237 1.263 1.00 63.91 204 ASN A CA 1
ATOM 1598 C C . ASN A 1 204 ? -33.119 -8.324 1.087 1.00 63.91 204 ASN A C 1
ATOM 1600 O O . ASN A 1 204 ? -31.975 -8.003 0.751 1.00 63.91 204 ASN A O 1
ATOM 1604 N N . MET A 1 205 ? -33.449 -9.606 1.290 1.00 63.41 205 MET A N 1
ATOM 1605 C CA . MET A 1 205 ? -32.537 -10.720 0.994 1.00 63.41 205 MET A CA 1
ATOM 1606 C C . MET A 1 205 ? -32.253 -10.814 -0.504 1.00 63.41 205 MET A C 1
ATOM 1608 O O . MET A 1 205 ? -31.089 -10.899 -0.895 1.00 63.41 205 MET A O 1
ATOM 1612 N N . ARG A 1 206 ? -33.288 -10.703 -1.340 1.00 70.19 206 ARG A N 1
ATOM 1613 C CA . ARG A 1 206 ? -33.173 -10.728 -2.801 1.00 70.19 206 ARG A CA 1
ATOM 1614 C C . ARG A 1 206 ? -32.341 -9.555 -3.309 1.00 70.19 206 ARG A C 1
ATOM 1616 O O . ARG A 1 206 ? -31.447 -9.747 -4.126 1.00 70.19 206 ARG A O 1
ATOM 1623 N N . LEU A 1 207 ? -32.545 -8.361 -2.751 1.00 66.25 207 LEU A N 1
ATOM 1624 C CA . LEU A 1 207 ? -31.748 -7.171 -3.049 1.00 66.25 207 LEU A CA 1
ATOM 1625 C C . LEU A 1 207 ? -30.280 -7.346 -2.624 1.00 66.25 207 LEU A C 1
ATOM 1627 O O . LEU A 1 207 ? -29.375 -6.943 -3.354 1.00 66.25 207 LEU A O 1
ATOM 1631 N N . LYS A 1 208 ? -30.017 -7.973 -1.468 1.00 58.53 208 LYS A N 1
ATOM 1632 C CA . LYS A 1 208 ? -28.654 -8.322 -1.025 1.00 58.53 208 LYS A CA 1
ATOM 1633 C C . LYS A 1 208 ? -27.998 -9.333 -1.962 1.00 58.53 208 LYS A C 1
ATOM 1635 O O . LYS A 1 208 ? -26.826 -9.168 -2.295 1.00 58.53 208 LYS A O 1
ATOM 1640 N N . GLU A 1 209 ? -28.719 -10.359 -2.400 1.00 68.62 209 GLU A N 1
ATOM 1641 C CA . GLU A 1 209 ? -28.214 -11.339 -3.365 1.00 68.62 209 GLU A CA 1
ATOM 1642 C C . GLU A 1 209 ? -27.925 -10.709 -4.723 1.00 68.62 209 GLU A C 1
ATOM 1644 O O . GLU A 1 209 ? -26.858 -10.955 -5.284 1.00 68.62 209 GLU A O 1
ATOM 1649 N N . LEU A 1 210 ? -28.813 -9.840 -5.210 1.00 63.59 210 LEU A N 1
ATOM 1650 C CA . LEU A 1 210 ? -28.624 -9.120 -6.464 1.00 63.59 210 LEU A CA 1
ATOM 1651 C C . LEU A 1 210 ? -27.423 -8.177 -6.381 1.00 63.59 210 LEU A C 1
ATOM 1653 O O . LEU A 1 210 ? -26.598 -8.161 -7.289 1.00 63.59 210 LEU A O 1
ATOM 1657 N N . LYS A 1 211 ? -27.265 -7.452 -5.265 1.00 56.31 211 LYS A N 1
ATOM 1658 C CA . LYS A 1 211 ? -26.078 -6.625 -4.999 1.00 56.31 211 LYS A CA 1
ATOM 1659 C C . LYS A 1 211 ? -24.806 -7.469 -4.987 1.00 56.31 211 LYS A C 1
ATOM 1661 O O . LYS A 1 211 ? -23.839 -7.083 -5.630 1.00 56.31 211 LYS A O 1
ATOM 1666 N N . ARG A 1 212 ? -24.810 -8.638 -4.336 1.00 58.69 212 ARG A N 1
ATOM 1667 C CA . ARG A 1 212 ? -23.671 -9.575 -4.334 1.00 58.69 212 ARG A CA 1
ATOM 1668 C C . ARG A 1 212 ? -23.373 -10.133 -5.727 1.00 58.69 212 ARG A C 1
ATOM 1670 O O . ARG A 1 212 ? -22.209 -10.248 -6.088 1.00 58.69 212 ARG A O 1
ATOM 1677 N N . ALA A 1 213 ? -24.393 -10.482 -6.508 1.00 60.50 213 ALA A N 1
ATOM 1678 C CA . ALA A 1 213 ? -24.239 -10.986 -7.872 1.00 60.50 213 ALA A CA 1
ATOM 1679 C C . ALA A 1 213 ? -23.698 -9.906 -8.814 1.00 60.50 213 ALA A C 1
ATOM 1681 O O . ALA A 1 213 ? -22.728 -10.146 -9.527 1.00 60.50 213 ALA A O 1
ATOM 1682 N N . ARG A 1 214 ? -24.263 -8.698 -8.740 1.00 60.50 214 ARG A N 1
ATOM 1683 C CA . ARG A 1 214 ? -23.773 -7.501 -9.426 1.00 60.50 214 ARG A CA 1
ATOM 1684 C C . ARG A 1 214 ? -22.324 -7.218 -9.048 1.00 60.50 214 ARG A C 1
ATOM 1686 O O . ARG A 1 214 ? -21.498 -6.973 -9.917 1.00 60.50 214 ARG A O 1
ATOM 1693 N N . HIS A 1 215 ? -22.008 -7.321 -7.761 1.00 54.03 215 HIS A N 1
ATOM 1694 C CA . HIS A 1 215 ? -20.659 -7.134 -7.259 1.00 54.03 215 HIS A CA 1
ATOM 1695 C C . HIS A 1 215 ? -19.680 -8.170 -7.844 1.00 54.03 215 HIS A C 1
ATOM 1697 O O . HIS A 1 215 ? -18.641 -7.797 -8.383 1.00 54.03 215 HIS A O 1
ATOM 1703 N N . ARG A 1 216 ? -20.047 -9.462 -7.848 1.00 59.16 216 ARG A N 1
ATOM 1704 C CA . ARG A 1 216 ? -19.264 -10.523 -8.510 1.00 59.16 216 ARG A CA 1
ATOM 1705 C C . ARG A 1 216 ? -19.041 -10.231 -9.996 1.00 59.16 216 ARG A C 1
ATOM 1707 O O . ARG A 1 216 ? -17.908 -10.314 -10.454 1.00 59.16 216 ARG A O 1
ATOM 1714 N N . TYR A 1 217 ? -20.090 -9.831 -10.712 1.00 64.50 217 TYR A N 1
ATOM 1715 C CA . TYR A 1 217 ? -20.012 -9.493 -12.133 1.00 64.50 217 TYR A CA 1
ATOM 1716 C C . TYR A 1 217 ? -19.044 -8.336 -12.399 1.00 64.50 217 TYR A C 1
ATOM 1718 O O . TYR A 1 217 ? -18.131 -8.475 -13.205 1.00 64.50 217 TYR A O 1
ATOM 1726 N N . TYR A 1 218 ? -19.177 -7.212 -11.688 1.00 61.97 218 TYR A N 1
ATOM 1727 C CA . TYR A 1 218 ? -18.269 -6.077 -11.877 1.00 61.97 218 TYR A CA 1
ATOM 1728 C C . TYR A 1 218 ? -16.844 -6.369 -11.403 1.00 61.97 218 TYR A C 1
ATOM 1730 O O . TYR A 1 218 ? -15.901 -5.784 -11.933 1.00 61.97 218 TYR A O 1
ATOM 1738 N N . ARG A 1 219 ? -16.653 -7.282 -10.442 1.00 60.22 219 ARG A N 1
ATOM 1739 C CA . ARG A 1 219 ? -15.322 -7.773 -10.065 1.00 60.22 219 ARG A CA 1
ATOM 1740 C C . ARG A 1 219 ? -14.672 -8.533 -11.223 1.00 60.22 219 ARG A C 1
ATOM 1742 O O . ARG A 1 219 ? -13.526 -8.249 -11.561 1.00 60.22 219 ARG A O 1
ATOM 1749 N N . GLU A 1 220 ? -15.398 -9.451 -11.856 1.00 62.84 220 GLU A N 1
ATOM 1750 C CA . GLU A 1 220 ? -14.911 -10.185 -13.033 1.00 62.84 220 GLU A CA 1
ATOM 1751 C C . GLU A 1 220 ? -14.681 -9.255 -14.229 1.00 62.84 220 GLU A C 1
ATOM 1753 O O . GLU A 1 220 ? -13.627 -9.310 -14.863 1.00 62.84 220 GLU A O 1
ATOM 1758 N N . LEU A 1 221 ? -15.611 -8.334 -14.488 1.00 66.50 221 LEU A N 1
ATOM 1759 C CA . LEU A 1 221 ? -15.507 -7.364 -15.575 1.00 66.50 221 LEU A CA 1
ATOM 1760 C C . LEU A 1 221 ? -14.293 -6.438 -15.400 1.00 66.50 221 LEU A C 1
ATOM 1762 O O . LEU A 1 221 ? -13.587 -6.165 -16.370 1.00 66.50 221 LEU A O 1
ATOM 1766 N N . ARG A 1 222 ? -13.992 -6.012 -14.164 1.00 65.06 222 ARG A N 1
ATOM 1767 C CA . ARG A 1 222 ? -12.779 -5.237 -13.845 1.00 65.06 222 ARG A CA 1
ATOM 1768 C C . ARG A 1 222 ? -11.502 -6.015 -14.156 1.00 65.06 222 ARG A C 1
ATOM 1770 O O . ARG A 1 222 ? -10.586 -5.453 -14.755 1.00 65.06 222 ARG A O 1
ATOM 1777 N N . VAL A 1 223 ? -11.444 -7.303 -13.805 1.00 68.31 223 VAL A N 1
ATOM 1778 C CA . VAL A 1 223 ? -10.298 -8.169 -14.137 1.00 68.31 223 VAL A CA 1
ATOM 1779 C C . VAL A 1 223 ? -10.133 -8.288 -15.653 1.00 68.31 223 VAL A C 1
ATOM 1781 O O . VAL A 1 223 ? -9.019 -8.138 -16.155 1.00 68.31 223 VAL A O 1
ATOM 1784 N N . ILE A 1 224 ? -11.229 -8.490 -16.388 1.00 72.69 224 ILE A N 1
ATOM 1785 C CA . ILE A 1 224 ? -11.218 -8.578 -17.854 1.00 72.69 224 ILE A CA 1
ATOM 1786 C C . ILE A 1 224 ? -10.728 -7.266 -18.478 1.00 72.69 224 ILE A C 1
ATOM 1788 O O . ILE A 1 224 ? -9.851 -7.294 -19.341 1.00 72.69 224 ILE A O 1
ATOM 1792 N N . ASN A 1 225 ? -11.233 -6.118 -18.023 1.00 69.62 225 ASN A N 1
ATOM 1793 C CA . ASN A 1 225 ? -10.822 -4.812 -18.539 1.00 69.62 225 ASN A CA 1
ATOM 1794 C C . ASN A 1 225 ? -9.337 -4.529 -18.261 1.00 69.62 225 ASN A C 1
ATOM 1796 O O . ASN A 1 225 ? -8.618 -4.123 -19.172 1.00 69.62 225 ASN A O 1
ATOM 1800 N N . ARG A 1 226 ? -8.829 -4.854 -17.063 1.00 68.38 226 ARG A N 1
ATOM 1801 C CA . ARG A 1 226 ? -7.392 -4.732 -16.747 1.00 68.38 226 ARG A CA 1
ATOM 1802 C C . ARG A 1 226 ? -6.534 -5.664 -17.611 1.00 68.38 226 ARG A C 1
ATOM 1804 O O . ARG A 1 226 ? -5.478 -5.267 -18.100 1.00 68.38 226 ARG A O 1
ATOM 1811 N N . MET A 1 227 ? -6.976 -6.904 -17.838 1.00 75.88 227 MET A N 1
ATOM 1812 C CA . MET A 1 227 ? -6.291 -7.822 -18.758 1.00 75.88 227 MET A CA 1
ATOM 1813 C C . MET A 1 227 ? -6.269 -7.272 -20.186 1.00 75.88 227 MET A C 1
ATOM 1815 O O . MET A 1 227 ? -5.240 -7.369 -20.852 1.00 75.88 227 MET A O 1
ATOM 1819 N N . ARG A 1 228 ? -7.367 -6.662 -20.640 1.00 77.75 228 ARG A N 1
ATOM 1820 C CA . ARG A 1 228 ? -7.461 -6.019 -21.953 1.00 77.75 228 ARG A CA 1
ATOM 1821 C C . ARG A 1 228 ? -6.464 -4.868 -22.090 1.00 77.75 228 ARG A C 1
ATOM 1823 O O . ARG A 1 228 ? -5.701 -4.876 -23.051 1.00 77.75 228 ARG A O 1
ATOM 1830 N N . GLU A 1 229 ? -6.398 -3.962 -21.116 1.00 75.19 229 GLU A N 1
ATOM 1831 C CA . GLU A 1 229 ? -5.408 -2.871 -21.089 1.00 75.19 229 GLU A CA 1
ATOM 1832 C C . GLU A 1 229 ? -3.969 -3.404 -21.121 1.00 75.19 229 GLU A C 1
ATOM 1834 O O . GLU A 1 229 ? -3.126 -2.912 -21.869 1.00 75.19 229 GLU A O 1
ATOM 1839 N N . ASN A 1 230 ? -3.676 -4.455 -20.349 1.00 75.00 230 ASN A N 1
ATOM 1840 C CA . ASN A 1 230 ? -2.355 -5.084 -20.343 1.00 75.00 230 ASN A CA 1
ATOM 1841 C C . ASN A 1 230 ? -2.004 -5.727 -21.693 1.00 75.00 230 ASN A C 1
ATOM 1843 O O . ASN A 1 230 ? -0.859 -5.634 -22.140 1.00 75.00 230 ASN A O 1
ATOM 1847 N N . ILE A 1 231 ? -2.970 -6.376 -22.349 1.00 82.38 231 ILE A N 1
ATOM 1848 C CA . ILE A 1 231 ? -2.798 -6.923 -23.701 1.00 82.38 231 ILE A CA 1
ATOM 1849 C C . ILE A 1 231 ? -2.530 -5.792 -24.695 1.00 82.38 231 ILE A C 1
ATOM 1851 O O . ILE A 1 231 ? -1.653 -5.929 -25.544 1.00 82.38 231 ILE A O 1
ATOM 1855 N N . GLU A 1 232 ? -3.239 -4.674 -24.581 1.00 83.06 232 GLU A N 1
ATOM 1856 C CA . GLU A 1 232 ? -3.083 -3.517 -25.460 1.00 83.06 232 GLU A CA 1
ATOM 1857 C C . GLU A 1 232 ? -1.712 -2.848 -25.295 1.00 83.06 232 GLU A C 1
ATOM 1859 O O . GLU A 1 232 ? -1.009 -2.642 -26.284 1.00 83.06 232 GLU A O 1
ATOM 1864 N N . LYS A 1 233 ? -1.251 -2.654 -24.052 1.00 80.69 233 LYS A N 1
ATOM 1865 C CA . LYS A 1 233 ? 0.122 -2.202 -23.757 1.00 80.69 233 LYS A CA 1
ATOM 1866 C C . LYS A 1 233 ? 1.172 -3.142 -24.355 1.00 80.69 233 LYS A C 1
ATOM 1868 O O . LYS A 1 233 ? 2.121 -2.684 -24.989 1.00 80.69 233 LYS A O 1
ATOM 1873 N N . ARG A 1 234 ? 0.998 -4.462 -24.199 1.00 82.50 234 ARG A N 1
ATOM 1874 C CA . ARG A 1 234 ? 1.910 -5.463 -24.782 1.00 82.50 234 ARG A CA 1
ATOM 1875 C C . ARG A 1 234 ? 1.898 -5.451 -26.308 1.00 82.50 234 ARG A C 1
ATOM 1877 O O . ARG A 1 234 ? 2.957 -5.599 -26.901 1.00 82.50 234 ARG A O 1
ATOM 1884 N N . ARG A 1 235 ? 0.737 -5.259 -26.940 1.00 85.12 235 ARG A N 1
ATOM 1885 C CA . ARG A 1 235 ? 0.638 -5.086 -28.398 1.00 85.12 235 ARG A CA 1
ATOM 1886 C C . ARG A 1 235 ? 1.396 -3.846 -28.866 1.00 85.12 235 ARG A C 1
ATOM 1888 O O . ARG A 1 235 ? 2.082 -3.926 -29.875 1.00 85.12 235 ARG A O 1
ATOM 1895 N N . GLY A 1 236 ? 1.310 -2.741 -28.124 1.00 85.75 236 GLY A N 1
ATOM 1896 C CA . GLY A 1 236 ? 2.074 -1.525 -28.413 1.00 85.75 236 GLY A CA 1
ATOM 1897 C C . GLY A 1 236 ? 3.586 -1.758 -28.385 1.00 85.75 236 GLY A C 1
ATOM 1898 O O . GLY A 1 236 ? 4.270 -1.395 -29.337 1.00 85.75 236 GLY A O 1
ATOM 1899 N N . LEU A 1 237 ? 4.083 -2.430 -27.341 1.00 85.44 237 LEU A N 1
ATOM 1900 C CA . LEU A 1 237 ? 5.497 -2.815 -27.234 1.00 85.44 237 LEU A CA 1
ATOM 1901 C C . LEU A 1 237 ? 5.926 -3.739 -28.381 1.00 85.44 237 LEU A C 1
ATOM 1903 O O . LEU A 1 237 ? 6.966 -3.519 -28.986 1.00 85.44 237 LEU A O 1
ATOM 1907 N N . LEU A 1 238 ? 5.099 -4.729 -28.730 1.00 87.62 238 LEU A N 1
ATOM 1908 C CA . LEU A 1 238 ? 5.399 -5.653 -29.825 1.00 87.62 238 LEU A CA 1
ATOM 1909 C C . LEU A 1 238 ? 5.497 -4.925 -31.178 1.00 87.62 238 LEU A C 1
ATOM 1911 O O . LEU A 1 238 ? 6.406 -5.196 -31.952 1.00 87.62 238 LEU A O 1
ATOM 1915 N N . ALA A 1 239 ? 4.612 -3.957 -31.434 1.00 87.12 239 ALA A N 1
ATOM 1916 C CA . ALA A 1 239 ? 4.663 -3.126 -32.638 1.00 87.12 239 ALA A CA 1
ATOM 1917 C C . ALA A 1 239 ? 5.892 -2.194 -32.667 1.00 87.12 239 ALA A C 1
ATOM 1919 O O . ALA A 1 239 ? 6.394 -1.828 -33.729 1.00 87.12 239 ALA A O 1
ATOM 1920 N N . GLU A 1 240 ? 6.382 -1.761 -31.505 1.00 86.94 240 GLU A N 1
ATOM 1921 C CA . GLU A 1 240 ? 7.647 -1.032 -31.398 1.00 86.94 240 GLU A CA 1
ATOM 1922 C C . GLU A 1 240 ? 8.847 -1.934 -31.702 1.00 86.94 240 GLU A C 1
ATOM 1924 O O . GLU A 1 240 ? 9.703 -1.550 -32.499 1.00 86.94 240 GLU A O 1
ATOM 1929 N N . ASP A 1 241 ? 8.863 -3.153 -31.164 1.00 87.19 241 ASP A N 1
ATOM 1930 C CA . ASP A 1 241 ? 9.892 -4.153 -31.451 1.00 87.19 241 ASP A CA 1
ATOM 1931 C C . ASP A 1 241 ? 9.920 -4.549 -32.940 1.00 87.19 241 ASP A C 1
ATOM 1933 O O . ASP A 1 241 ? 11.000 -4.640 -33.526 1.00 87.19 241 ASP A O 1
ATOM 1937 N N . GLU A 1 242 ? 8.758 -4.717 -33.583 1.00 90.44 242 GLU A N 1
ATOM 1938 C CA . GLU A 1 242 ? 8.652 -4.981 -35.028 1.00 90.44 242 GLU A CA 1
ATOM 1939 C C . GLU A 1 242 ? 9.260 -3.842 -35.862 1.00 90.44 242 GLU A C 1
ATOM 1941 O O . GLU A 1 242 ? 10.077 -4.095 -36.750 1.00 90.44 242 GLU A O 1
ATOM 1946 N N . ARG A 1 243 ? 8.957 -2.579 -35.527 1.00 88.19 243 ARG A N 1
ATOM 1947 C CA . ARG A 1 243 ? 9.574 -1.411 -36.184 1.00 88.19 243 ARG A CA 1
ATOM 1948 C C . ARG A 1 243 ? 11.087 -1.369 -35.987 1.00 88.19 243 ARG A C 1
ATOM 1950 O O . ARG A 1 243 ? 11.825 -1.070 -36.925 1.00 88.19 243 ARG A O 1
ATOM 1957 N N . ASN A 1 244 ? 11.566 -1.680 -34.784 1.00 87.19 244 ASN A N 1
ATOM 1958 C CA . ASN A 1 244 ? 13.000 -1.745 -34.506 1.00 87.19 244 ASN A CA 1
ATOM 1959 C C . ASN A 1 244 ? 13.683 -2.831 -35.351 1.00 87.19 244 ASN A C 1
ATOM 1961 O O . ASN A 1 244 ? 14.775 -2.604 -35.877 1.00 87.19 244 ASN A O 1
ATOM 1965 N N . LEU A 1 245 ? 13.029 -3.981 -35.536 1.00 89.62 245 LEU A N 1
ATOM 1966 C CA . LEU A 1 245 ? 13.531 -5.064 -36.378 1.00 89.62 245 LEU A CA 1
ATOM 1967 C C . LEU A 1 245 ? 13.608 -4.654 -37.857 1.00 89.62 245 LEU A C 1
ATOM 1969 O O . LEU A 1 245 ? 14.631 -4.909 -38.493 1.00 89.62 245 LEU A O 1
ATOM 1973 N N . GLU A 1 246 ? 12.588 -3.970 -38.385 1.00 91.44 246 GLU A N 1
ATOM 1974 C CA . GLU A 1 246 ? 12.594 -3.435 -39.757 1.00 91.44 246 GLU A CA 1
ATOM 1975 C C . GLU A 1 246 ? 13.750 -2.451 -39.982 1.00 91.44 246 GLU A C 1
ATOM 1977 O O . GLU A 1 246 ? 14.458 -2.533 -40.992 1.00 91.44 246 GLU A O 1
ATOM 1982 N N . ILE A 1 247 ? 13.995 -1.555 -39.019 1.00 89.56 247 ILE A N 1
ATOM 1983 C CA . ILE A 1 247 ? 15.133 -0.627 -39.055 1.00 89.56 247 ILE A CA 1
ATOM 1984 C C . ILE A 1 247 ? 16.451 -1.411 -39.074 1.00 89.56 247 ILE A C 1
ATOM 1986 O O . ILE A 1 247 ? 17.321 -1.134 -39.904 1.00 89.56 247 ILE A O 1
ATOM 1990 N N . CYS A 1 248 ? 16.607 -2.412 -38.203 1.00 87.56 248 CYS A N 1
ATOM 1991 C CA . CYS A 1 248 ? 17.795 -3.264 -38.189 1.00 87.56 248 CYS A CA 1
ATOM 1992 C C . CYS A 1 248 ? 18.003 -3.986 -39.529 1.00 87.56 248 CYS A C 1
ATOM 1994 O O . CYS A 1 248 ? 19.123 -4.005 -40.045 1.00 87.56 248 CYS A O 1
ATOM 1996 N N . GLU A 1 249 ? 16.947 -4.545 -40.123 1.00 92.00 249 GLU A N 1
ATOM 1997 C CA . GLU A 1 249 ? 17.022 -5.237 -41.411 1.00 92.00 249 GLU A CA 1
ATOM 1998 C C . GLU A 1 249 ? 17.408 -4.277 -42.548 1.00 92.00 249 GLU A C 1
ATOM 2000 O O . GLU A 1 249 ? 18.255 -4.612 -43.383 1.00 92.00 249 GLU A O 1
ATOM 2005 N N . ALA A 1 250 ? 16.858 -3.060 -42.558 1.00 90.25 250 ALA A N 1
ATOM 2006 C CA . ALA A 1 250 ? 17.211 -2.021 -43.522 1.00 90.25 250 ALA A CA 1
ATOM 2007 C C . ALA A 1 250 ? 18.692 -1.618 -43.415 1.00 90.25 250 ALA A C 1
ATOM 2009 O O . ALA A 1 250 ? 19.393 -1.557 -44.430 1.00 90.25 250 ALA A O 1
ATOM 2010 N N . VAL A 1 251 ? 19.197 -1.421 -42.191 1.00 92.06 251 VAL A N 1
ATOM 2011 C CA . VAL A 1 251 ? 20.615 -1.115 -41.937 1.00 92.06 251 VAL A CA 1
ATOM 2012 C C . VAL A 1 251 ? 21.515 -2.257 -42.416 1.00 92.06 251 VAL A C 1
ATOM 2014 O O . VAL A 1 251 ? 22.537 -2.011 -43.065 1.00 92.06 251 VAL A O 1
ATOM 2017 N N . LEU A 1 252 ? 21.138 -3.511 -42.148 1.00 89.56 252 LEU A N 1
ATOM 2018 C CA . LEU A 1 252 ? 21.885 -4.683 -42.612 1.00 89.56 252 LEU A CA 1
ATOM 2019 C C . LEU A 1 252 ? 21.895 -4.783 -44.142 1.00 89.56 252 LEU A C 1
ATOM 2021 O O . LEU A 1 252 ? 22.961 -4.990 -44.722 1.00 89.56 252 LEU A O 1
ATOM 2025 N N . LYS A 1 253 ? 20.755 -4.568 -44.811 1.00 90.81 253 LYS A N 1
ATOM 2026 C CA . LYS A 1 253 ? 20.663 -4.539 -46.284 1.00 90.81 253 LYS A CA 1
ATOM 2027 C C . LYS A 1 253 ? 21.535 -3.440 -46.885 1.00 90.81 253 LYS A C 1
ATOM 2029 O O . LYS A 1 253 ? 22.249 -3.692 -47.855 1.00 90.81 253 LYS A O 1
ATOM 2034 N N . GLN A 1 254 ? 21.530 -2.244 -46.297 1.00 90.00 254 GLN A N 1
ATOM 2035 C CA . GLN A 1 254 ? 22.359 -1.131 -46.757 1.00 90.00 254 GLN A CA 1
ATOM 203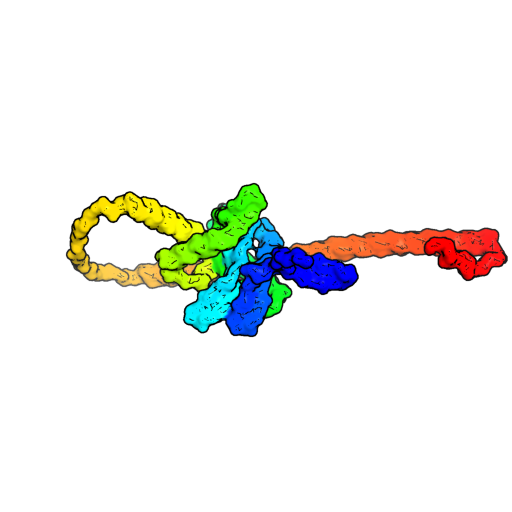6 C C . GLN A 1 254 ? 23.856 -1.448 -46.621 1.00 90.00 254 GLN A C 1
ATOM 2038 O O . GLN A 1 254 ? 24.618 -1.226 -47.564 1.00 90.00 254 GLN A O 1
ATOM 2043 N N . ARG A 1 255 ? 24.277 -2.028 -45.488 1.00 89.31 255 ARG A N 1
ATOM 2044 C CA . ARG A 1 255 ? 25.660 -2.496 -45.289 1.00 89.31 255 ARG A CA 1
ATOM 2045 C C . ARG A 1 255 ? 26.043 -3.574 -46.298 1.00 89.31 255 ARG A C 1
ATOM 2047 O O . ARG A 1 255 ? 27.113 -3.492 -46.895 1.00 89.31 255 ARG A O 1
ATOM 2054 N N . LEU A 1 256 ? 25.166 -4.549 -46.527 1.00 88.50 256 LEU A N 1
ATOM 2055 C CA . LEU A 1 256 ? 25.407 -5.649 -47.458 1.00 88.50 256 LEU A CA 1
ATOM 2056 C C . LEU A 1 256 ? 25.540 -5.151 -48.905 1.00 88.50 256 LEU A C 1
ATOM 2058 O O . LEU A 1 256 ? 26.429 -5.599 -49.623 1.00 88.50 256 LEU A O 1
ATOM 2062 N N . ASN A 1 257 ? 24.720 -4.180 -49.315 1.00 88.75 257 ASN A N 1
ATOM 2063 C CA . ASN A 1 257 ? 24.843 -3.529 -50.620 1.00 88.75 257 ASN A CA 1
ATOM 2064 C C . ASN A 1 257 ? 26.149 -2.739 -50.752 1.00 88.75 257 ASN A C 1
ATOM 2066 O O . ASN A 1 257 ? 26.788 -2.812 -51.797 1.00 88.75 257 ASN A O 1
ATOM 2070 N N . LYS A 1 258 ? 26.583 -2.041 -49.696 1.00 85.06 258 LYS A N 1
ATOM 2071 C CA . LYS A 1 258 ? 27.869 -1.330 -49.692 1.00 85.06 258 LYS A CA 1
ATOM 2072 C C . LYS A 1 258 ? 29.043 -2.299 -49.860 1.00 85.06 258 LYS A C 1
ATOM 2074 O O . LYS A 1 258 ? 29.906 -2.057 -50.692 1.00 85.06 258 LYS A O 1
ATOM 2079 N N . ILE A 1 259 ? 29.027 -3.427 -49.142 1.00 81.38 259 ILE A N 1
ATOM 2080 C CA . ILE A 1 259 ? 30.033 -4.493 -49.286 1.00 81.38 259 ILE A CA 1
ATOM 2081 C C . ILE A 1 259 ? 30.029 -5.057 -50.713 1.00 81.38 259 ILE A C 1
ATOM 2083 O O . ILE A 1 259 ? 31.092 -5.197 -51.309 1.00 81.38 259 ILE A O 1
ATOM 2087 N N . LYS A 1 260 ? 28.850 -5.347 -51.284 1.00 80.00 260 LYS A N 1
ATOM 2088 C CA . LYS A 1 260 ? 28.725 -5.832 -52.670 1.00 80.00 260 LYS A CA 1
ATOM 2089 C C . LYS A 1 260 ? 29.310 -4.849 -53.684 1.00 80.00 260 LYS A C 1
ATOM 2091 O O . LYS A 1 260 ? 30.091 -5.267 -54.528 1.00 80.00 260 LYS A O 1
ATOM 2096 N N . GLN A 1 261 ? 28.992 -3.560 -53.560 1.00 77.50 261 GLN A N 1
ATOM 2097 C CA . GLN A 1 261 ? 29.550 -2.514 -54.422 1.00 77.50 261 GLN A CA 1
ATOM 2098 C C . GLN A 1 261 ? 31.075 -2.437 -54.307 1.00 77.50 261 GLN A C 1
ATOM 2100 O O . GLN A 1 261 ? 31.754 -2.331 -55.319 1.00 77.50 261 GLN A O 1
ATOM 2105 N N . THR A 1 262 ? 31.634 -2.542 -53.099 1.00 75.00 262 THR A N 1
ATOM 2106 C CA . THR A 1 262 ? 33.092 -2.570 -52.909 1.00 75.00 262 THR A CA 1
ATOM 2107 C C . THR A 1 262 ? 33.735 -3.791 -53.574 1.00 75.00 262 THR A C 1
ATOM 2109 O O . THR A 1 262 ? 34.772 -3.651 -54.209 1.00 75.00 262 THR A O 1
ATOM 2112 N N . ILE A 1 263 ? 33.109 -4.971 -53.493 1.00 75.81 263 ILE A N 1
ATOM 2113 C CA . ILE A 1 263 ? 33.604 -6.196 -54.148 1.00 75.81 263 ILE A CA 1
ATOM 2114 C C . ILE A 1 263 ? 33.537 -6.092 -55.684 1.00 75.81 263 ILE A C 1
ATOM 2116 O O . ILE A 1 263 ? 34.427 -6.591 -56.365 1.00 75.81 263 ILE A O 1
ATOM 2120 N N . GLU A 1 264 ? 32.498 -5.460 -56.237 1.00 69.75 264 GLU A N 1
ATOM 2121 C CA . GLU A 1 264 ? 32.344 -5.265 -57.690 1.00 69.75 264 GLU A CA 1
ATOM 2122 C C . GLU A 1 264 ? 33.318 -4.225 -58.263 1.00 69.75 264 GLU A C 1
ATOM 2124 O O . GLU A 1 264 ? 33.745 -4.358 -59.410 1.00 69.75 264 GLU A O 1
ATOM 2129 N N . VAL A 1 265 ? 33.680 -3.203 -57.480 1.00 64.56 265 VAL A N 1
ATOM 2130 C CA . VAL A 1 265 ? 34.613 -2.138 -57.891 1.00 64.56 265 VAL A CA 1
ATOM 2131 C C . VAL A 1 265 ? 36.075 -2.571 -57.725 1.00 64.56 265 VAL A C 1
ATOM 2133 O O . VAL A 1 265 ? 36.890 -2.298 -58.605 1.00 64.56 265 VAL A O 1
ATOM 2136 N N . ASP A 1 266 ? 36.402 -3.304 -56.657 1.00 53.22 266 ASP A N 1
ATOM 2137 C CA . ASP A 1 266 ? 37.751 -3.799 -56.373 1.00 53.22 266 ASP A CA 1
ATOM 2138 C C . ASP A 1 266 ? 37.814 -5.321 -56.542 1.00 53.22 266 ASP A C 1
ATOM 2140 O O . ASP A 1 266 ? 37.767 -6.084 -55.574 1.00 53.22 266 ASP A O 1
ATOM 2144 N N . GLY A 1 267 ? 38.006 -5.791 -57.775 1.00 55.34 267 GLY A N 1
ATOM 2145 C CA . GLY A 1 267 ? 38.213 -7.210 -58.096 1.00 55.34 267 GLY A CA 1
ATOM 2146 C C . GLY A 1 267 ? 39.481 -7.859 -57.501 1.00 55.34 267 GLY A C 1
ATOM 2147 O O . GLY A 1 267 ? 39.992 -8.813 -58.084 1.00 55.34 267 GLY A O 1
ATOM 2148 N N . SER A 1 268 ? 40.036 -7.367 -56.382 1.00 52.72 268 SER A N 1
ATOM 2149 C CA . SER A 1 268 ? 41.231 -7.952 -55.748 1.00 52.72 268 SER A CA 1
ATOM 2150 C C . SER A 1 268 ? 41.376 -7.816 -54.215 1.00 52.72 268 SER A C 1
ATOM 2152 O O . SER A 1 268 ? 42.380 -8.289 -53.680 1.00 52.72 268 SER A O 1
ATOM 2154 N N . ALA A 1 269 ? 40.423 -7.252 -53.459 1.00 52.66 269 ALA A N 1
ATOM 2155 C CA . ALA A 1 269 ? 40.611 -7.060 -52.008 1.00 52.66 269 ALA A CA 1
ATOM 2156 C C . ALA A 1 269 ? 40.056 -8.216 -51.137 1.00 52.66 269 ALA A C 1
ATOM 2158 O O . ALA A 1 269 ? 38.891 -8.596 -51.227 1.00 52.66 269 ALA A O 1
ATOM 2159 N N . SER A 1 270 ? 40.901 -8.775 -50.257 1.00 52.56 270 SER A N 1
ATOM 2160 C CA . SER A 1 270 ? 40.574 -9.917 -49.382 1.00 52.56 270 SER A CA 1
ATOM 2161 C C . SER A 1 270 ? 39.646 -9.538 -48.204 1.00 52.56 270 SER A C 1
ATOM 2163 O O . SER A 1 270 ? 39.905 -8.534 -47.534 1.00 52.56 270 SER A O 1
ATOM 2165 N N . PRO A 1 271 ? 38.635 -10.367 -47.845 1.00 52.09 271 PRO A N 1
ATOM 2166 C CA . PRO A 1 271 ? 37.593 -10.034 -46.855 1.00 52.09 271 PRO A CA 1
ATOM 2167 C C . PRO A 1 271 ? 38.076 -9.734 -45.425 1.00 52.09 271 PRO A C 1
ATOM 2169 O O . PRO A 1 271 ? 37.318 -9.200 -44.617 1.00 52.09 271 PRO A O 1
ATOM 2172 N N . LYS A 1 272 ? 39.319 -10.091 -45.075 1.00 48.94 272 LYS A N 1
ATOM 2173 C CA . LYS A 1 272 ? 39.857 -9.955 -43.709 1.00 48.94 272 LYS A CA 1
ATOM 2174 C C . LYS A 1 272 ? 40.184 -8.517 -43.291 1.00 48.94 272 LYS A C 1
ATOM 2176 O O . LYS A 1 272 ? 40.236 -8.265 -42.093 1.00 48.94 272 LYS A O 1
ATOM 2181 N N . ALA A 1 273 ? 40.381 -7.591 -44.231 1.00 49.56 273 ALA A N 1
ATOM 2182 C CA . ALA A 1 273 ? 40.716 -6.200 -43.908 1.00 49.56 273 ALA A CA 1
ATOM 2183 C C . ALA A 1 273 ? 39.498 -5.363 -43.457 1.00 49.56 273 ALA A C 1
ATOM 2185 O O . ALA A 1 273 ? 39.661 -4.348 -42.794 1.00 49.56 273 ALA A O 1
ATOM 2186 N N . LEU A 1 274 ? 38.271 -5.802 -43.765 1.00 49.31 274 LEU A N 1
ATOM 2187 C CA . LEU A 1 274 ? 37.049 -4.996 -43.611 1.00 49.31 274 LEU A CA 1
ATOM 2188 C C . LEU A 1 274 ? 36.326 -5.152 -42.260 1.00 49.31 274 LEU A C 1
ATOM 2190 O O . LEU A 1 274 ? 35.348 -4.457 -42.012 1.00 49.31 274 LEU A O 1
ATOM 2194 N N . LEU A 1 275 ? 36.782 -6.056 -41.385 1.00 50.50 275 LEU A N 1
ATOM 2195 C CA . LEU A 1 275 ? 36.180 -6.298 -40.062 1.00 50.50 275 LEU A CA 1
ATOM 2196 C C . LEU A 1 275 ? 36.877 -5.545 -38.913 1.00 50.50 275 LEU A C 1
ATOM 2198 O O . LEU A 1 275 ? 36.407 -5.629 -37.784 1.00 50.50 275 LEU A O 1
ATOM 2202 N N . GLN A 1 276 ? 37.995 -4.852 -39.169 1.00 45.09 276 GLN A N 1
ATOM 2203 C CA . GLN A 1 276 ? 38.792 -4.180 -38.126 1.00 45.09 276 GLN A CA 1
ATOM 2204 C C . GLN A 1 276 ? 38.631 -2.654 -38.065 1.00 45.09 276 GLN A C 1
ATOM 2206 O O . GLN A 1 276 ? 39.074 -2.053 -37.091 1.00 45.09 276 GLN A O 1
ATOM 2211 N N . GLU A 1 277 ? 37.955 -2.030 -39.028 1.00 47.03 277 GLU A N 1
ATOM 2212 C CA . GLU A 1 277 ? 37.569 -0.618 -38.945 1.00 47.03 277 GLU A CA 1
ATOM 2213 C C . GLU A 1 277 ? 36.051 -0.514 -38.750 1.00 47.03 277 GLU A C 1
ATOM 2215 O O . GLU A 1 277 ? 35.311 -0.436 -39.733 1.00 47.03 277 GLU A O 1
ATOM 2220 N N . ASN A 1 278 ? 35.604 -0.598 -37.487 1.00 38.62 278 ASN A N 1
ATOM 2221 C CA . ASN A 1 278 ? 34.390 -0.013 -36.866 1.00 38.62 278 ASN A CA 1
ATOM 2222 C C . ASN A 1 278 ? 33.868 -0.866 -35.702 1.00 38.62 278 ASN A C 1
ATOM 2224 O O . ASN A 1 278 ? 33.236 -1.915 -35.961 1.00 38.62 278 ASN A O 1
#

Secondary structure (DSSP, 8-state):
-----EEEEE-GGG-EEEEEEGGG-EE-TTS-EE-HHHHHHHHTTSTTEEEEEEEEEE-TTS-EEEEEEEEE-HHHHHHHH--TT----HHHHHHHHHHHHHHHHHHS-GGG---EEEEESSPPPB-TTS-B-HHHHHHHHHHHHHHHT--TTTTTT-B-HHHHHHHHHHHHHHTS------------------SHHHHHHHHHHHHHHHHHHHHHHHHHHHHHHHHHHHHHHHHHHHHHHHHHHHHHHHHHHHHHHHHHHHHHH-TT--GGGGGS--

pLDDT: mean 76.48, std 19.15, range [25.16, 96.5]

Foldseek 3Di:
DDCPQFDWDQDPPRDTDTDAGNVQWDQWPVRDIEHQVNVQVLVVVPPFFPGKGWHWDQDPVRTTAIEMETATDPVVVQVVQPDPPSDDDLVSQLLVVVVSLVVSCVVDDVRNRHQAYAYENDDADADVVRHHPNVVSVVLVVLLCVVVVDDRNVRGSHYCVVSVVVSVVVVVVVVPDDDDDDDDDDDDDDDDDDDVVVVVVVVVVVVVVVVVVVVVVVSVVVVVVVVVVVVVVVVVVVVVVVVVVVVVVVVVVVVVVVVVVVCVVDVDDDPVVPPPPD